Protein AF-A0A975XX42-F1 (afdb_monomer_lite)

Secondary structure (DSSP, 8-state):
---PPP-----SS-S-----HHHHHHHHHHHHHHHHHHHHHHHTTSS-PPPPPHHHHHHHHHHHHHTTTTHHHHHHHHHHHHHHHHHHHHHHHHHHHHHHHHHHHSTT--HHHHHHHHHHHHHHHHHHHHHHHHHHHHHHHHHHHHHHTT-TT--HHHHHHHHHHHHHHHHHT-HHHHHHHHHHHHHHHHHHHHHHHHHHHHHT---GGGGS--S---TTHHHHHHHHHHHHHHHHTTSSTHHHHHHHHHHHTTSTTTT-TTTTHHHHHHHHHHHHHHHHHHHHHHHHHHTTSS-TT-HHHHHHHTTTTTTTTTTT-SSS-S--------

Structure (mmCIF, N/CA/C/O backbone):
data_AF-A0A975XX42-F1
#
_entry.id   AF-A0A975XX42-F1
#
loop_
_atom_site.group_PDB
_atom_site.id
_atom_site.type_symbol
_atom_site.label_atom_id
_atom_site.label_alt_id
_atom_site.label_comp_id
_atom_site.label_asym_id
_atom_site.label_entity_id
_atom_site.label_seq_id
_atom_site.pdbx_PDB_ins_code
_atom_site.Cartn_x
_atom_site.Cartn_y
_atom_site.Cartn_z
_atom_site.occupancy
_atom_site.B_iso_or_equiv
_atom_site.auth_seq_id
_atom_site.auth_comp_id
_atom_site.auth_asym_id
_atom_site.auth_atom_id
_atom_site.pdbx_PDB_model_num
ATOM 1 N N . MET A 1 1 ? -43.859 -28.305 -14.647 1.00 37.69 1 MET A N 1
ATOM 2 C CA . MET A 1 1 ? -42.556 -27.898 -15.212 1.00 37.69 1 MET A CA 1
ATOM 3 C C . MET A 1 1 ? -41.834 -27.068 -14.169 1.00 37.69 1 MET A C 1
ATOM 5 O O . MET A 1 1 ? -42.357 -26.062 -13.718 1.00 37.69 1 MET A O 1
ATOM 9 N N . THR A 1 2 ? -40.713 -27.598 -13.703 1.00 37.78 2 THR A N 1
ATOM 10 C CA . THR A 1 2 ? -39.878 -27.140 -12.591 1.00 37.78 2 THR A CA 1
ATOM 11 C C . THR A 1 2 ? -38.900 -26.055 -13.042 1.00 37.78 2 THR A C 1
ATOM 13 O O . THR A 1 2 ? -38.096 -26.309 -13.934 1.00 37.78 2 THR A O 1
ATOM 16 N N . SER A 1 3 ? -38.896 -24.892 -12.394 1.00 40.44 3 SER A N 1
ATOM 17 C CA . SER A 1 3 ? -37.770 -23.950 -12.419 1.00 40.44 3 SER A CA 1
ATOM 18 C C . SER A 1 3 ? -37.084 -23.988 -11.052 1.00 40.44 3 SER A C 1
ATOM 20 O O . SER A 1 3 ? -37.580 -23.451 -10.065 1.00 40.44 3 SER A O 1
ATOM 22 N N . GLY A 1 4 ? -35.972 -24.724 -10.983 1.00 36.78 4 GLY A N 1
ATOM 23 C CA . GLY A 1 4 ? -35.154 -24.853 -9.778 1.00 36.78 4 GLY A CA 1
ATOM 24 C C . GLY A 1 4 ? -34.421 -23.551 -9.419 1.00 36.78 4 GLY A C 1
ATOM 25 O O . GLY A 1 4 ? -34.224 -22.695 -10.284 1.00 36.78 4 GLY A O 1
ATOM 26 N N . PRO A 1 5 ? -34.002 -23.383 -8.154 1.00 44.22 5 PRO A N 1
ATOM 27 C CA . PRO A 1 5 ? -33.251 -22.211 -7.725 1.00 44.22 5 PRO A CA 1
ATOM 28 C C . PRO A 1 5 ? -31.843 -22.204 -8.337 1.00 44.22 5 PRO A C 1
ATOM 30 O O . PRO A 1 5 ? -31.164 -23.230 -8.401 1.00 44.22 5 PRO A O 1
ATOM 33 N N . LEU A 1 6 ? -31.407 -21.022 -8.782 1.00 38.97 6 LEU A N 1
ATOM 34 C CA . LEU A 1 6 ? -30.060 -20.760 -9.289 1.00 38.97 6 LEU A CA 1
ATOM 35 C C . LEU A 1 6 ? -29.015 -21.171 -8.240 1.00 38.97 6 LEU A C 1
ATOM 37 O O . LEU A 1 6 ? -29.018 -20.683 -7.111 1.00 38.97 6 LEU A O 1
ATOM 41 N N . SER A 1 7 ? -28.130 -22.081 -8.642 1.00 39.00 7 SER A N 1
ATOM 42 C CA . SER A 1 7 ? -27.034 -22.637 -7.851 1.00 39.00 7 SER A CA 1
ATOM 43 C C . SER A 1 7 ? -26.182 -21.543 -7.194 1.00 39.00 7 SER A C 1
ATOM 45 O O . SER A 1 7 ? -25.370 -20.888 -7.848 1.00 39.00 7 SER A O 1
ATOM 47 N N . SER A 1 8 ? -26.324 -21.377 -5.877 1.00 42.72 8 SER A N 1
ATOM 48 C CA . SER A 1 8 ? -25.409 -20.590 -5.053 1.00 42.72 8 SER A CA 1
ATOM 49 C C . SER A 1 8 ? -24.108 -21.371 -4.856 1.00 42.72 8 SER A C 1
ATOM 51 O O . SER A 1 8 ? -24.096 -22.402 -4.183 1.00 42.72 8 SER A O 1
ATOM 53 N N . SER A 1 9 ? -22.999 -20.888 -5.410 1.00 40.84 9 SER A N 1
ATOM 54 C CA . SER A 1 9 ? -21.668 -21.431 -5.130 1.00 40.84 9 SER A CA 1
ATOM 55 C C . SER A 1 9 ? -21.300 -21.179 -3.660 1.00 40.84 9 SER A C 1
ATOM 57 O O . SER A 1 9 ? -20.943 -20.059 -3.285 1.00 40.84 9 SER A O 1
ATOM 59 N N . GLN A 1 10 ? -21.414 -22.205 -2.816 1.00 39.53 10 GLN A N 1
ATOM 60 C CA . GLN A 1 10 ? -20.970 -22.165 -1.422 1.00 39.53 10 GLN A CA 1
ATOM 61 C C . GLN A 1 10 ? -19.436 -22.227 -1.349 1.00 39.53 10 GLN A C 1
ATOM 63 O O . GLN A 1 10 ? -18.793 -22.960 -2.096 1.00 39.53 10 GLN A O 1
ATOM 68 N N . SER A 1 11 ? -18.834 -21.430 -0.463 1.00 41.22 11 SER A N 1
ATOM 69 C CA . SER A 1 11 ? -17.378 -21.375 -0.288 1.00 41.22 11 SER A CA 1
ATOM 70 C C . SER A 1 11 ? -16.891 -22.383 0.756 1.00 41.22 11 SER A C 1
ATOM 72 O O . SER A 1 11 ? -17.531 -22.550 1.791 1.00 41.22 11 SER A O 1
ATOM 74 N N . PHE A 1 12 ? -15.703 -22.953 0.540 1.00 41.47 12 PHE A N 1
ATOM 75 C CA . PHE A 1 12 ? -14.991 -23.838 1.479 1.00 41.47 12 PHE A CA 1
ATOM 76 C C . PHE A 1 12 ? -14.559 -23.168 2.803 1.00 41.47 12 PHE A C 1
ATOM 78 O O . PHE A 1 12 ? -13.990 -23.822 3.671 1.00 41.47 12 PHE A O 1
ATOM 85 N N . THR A 1 13 ? -14.816 -21.870 2.988 1.00 45.31 13 THR A N 1
ATOM 86 C CA . THR A 1 13 ? -14.405 -21.102 4.172 1.00 45.31 13 THR A CA 1
ATOM 87 C C . THR A 1 13 ? -15.597 -20.378 4.800 1.00 45.31 13 THR A C 1
ATOM 89 O O . THR A 1 13 ? -15.688 -19.159 4.716 1.00 45.31 13 THR A O 1
ATOM 92 N N . GLY A 1 14 ? -16.504 -21.129 5.431 1.00 37.03 14 GLY A N 1
ATOM 93 C CA . GLY A 1 14 ? -17.512 -20.609 6.366 1.00 37.03 14 GLY A CA 1
ATOM 94 C C . GLY A 1 14 ? -18.691 -19.839 5.749 1.00 37.03 14 GLY A C 1
ATOM 95 O O . GLY A 1 14 ? -18.550 -18.988 4.873 1.00 37.03 14 GLY A O 1
ATOM 96 N N . ALA A 1 15 ? -19.892 -20.126 6.247 1.00 48.78 15 ALA A N 1
ATOM 97 C CA . ALA A 1 15 ? -21.128 -19.474 5.839 1.00 48.78 15 ALA A CA 1
ATOM 98 C C . ALA A 1 15 ? -21.264 -18.086 6.493 1.00 48.78 15 ALA A C 1
ATOM 100 O O . ALA A 1 15 ? -21.579 -18.023 7.673 1.00 48.78 15 ALA A O 1
ATOM 101 N N . SER A 1 16 ? -21.014 -17.002 5.740 1.00 52.47 16 SER A N 1
ATOM 102 C CA . SER A 1 16 ? -21.696 -15.685 5.848 1.00 52.47 16 SER A CA 1
ATOM 103 C C . SER A 1 16 ? -20.900 -14.557 5.163 1.00 52.47 16 SER A C 1
ATOM 105 O O . SER A 1 16 ? -20.390 -13.640 5.813 1.00 52.47 16 SER A O 1
ATOM 107 N N . GLY A 1 17 ? -20.776 -14.586 3.838 1.00 46.97 17 GLY A N 1
ATOM 108 C CA . GLY A 1 17 ? -20.230 -13.441 3.111 1.00 46.97 17 GLY A CA 1
ATOM 109 C C . GLY A 1 17 ? -20.517 -13.513 1.622 1.00 46.97 17 GLY A C 1
ATOM 110 O O . GLY A 1 17 ? -20.100 -14.458 0.959 1.00 46.97 17 GLY A O 1
ATOM 111 N N . VAL A 1 18 ? -21.204 -12.502 1.094 1.00 48.34 18 VAL A N 1
ATOM 112 C CA . VAL A 1 18 ? -21.314 -12.285 -0.352 1.00 48.34 18 VAL A CA 1
ATOM 113 C C . VAL A 1 18 ? -19.899 -12.025 -0.880 1.00 48.34 18 VAL A C 1
ATOM 115 O O . VAL A 1 18 ? -19.251 -11.058 -0.477 1.00 48.34 18 VAL A O 1
ATOM 118 N N . ARG A 1 19 ? -19.375 -12.909 -1.740 1.00 52.78 19 ARG A N 1
ATOM 119 C CA . ARG A 1 19 ? -18.131 -12.633 -2.473 1.00 52.78 19 ARG A CA 1
ATOM 120 C C . ARG A 1 19 ? -18.437 -11.584 -3.529 1.00 52.78 19 ARG A C 1
ATOM 122 O O . ARG A 1 19 ? -19.237 -11.824 -4.426 1.00 52.78 19 ARG A O 1
ATOM 129 N N . HIS A 1 20 ? -17.773 -10.441 -3.444 1.00 55.25 20 HIS A N 1
ATOM 130 C CA . HIS A 1 20 ? -17.744 -9.494 -4.547 1.00 55.25 20 HIS A CA 1
ATOM 131 C C . HIS A 1 20 ? -16.675 -9.979 -5.543 1.00 55.25 20 HIS A C 1
ATOM 133 O O . HIS A 1 20 ? -15.509 -10.038 -5.161 1.00 55.25 20 HIS A O 1
ATOM 139 N N . PRO A 1 21 ? -17.023 -10.343 -6.791 1.00 60.47 21 PRO A N 1
ATOM 140 C CA . PRO A 1 21 ? -16.054 -10.862 -7.766 1.00 60.47 21 PRO A CA 1
ATOM 141 C C . PRO A 1 21 ? -15.070 -9.788 -8.257 1.00 60.47 21 PRO A C 1
ATOM 143 O O . PRO A 1 21 ? -13.945 -10.095 -8.640 1.00 60.47 21 PRO A O 1
ATOM 146 N N . ALA A 1 22 ? -15.471 -8.515 -8.206 1.00 61.09 22 ALA A N 1
ATOM 147 C CA . ALA A 1 22 ? -14.677 -7.383 -8.676 1.00 61.09 22 ALA A CA 1
ATOM 148 C C . ALA A 1 22 ? -13.263 -7.284 -8.050 1.00 61.09 22 ALA A C 1
ATOM 150 O O . ALA A 1 22 ? -12.300 -7.185 -8.810 1.00 61.09 22 ALA A O 1
ATOM 151 N N . PRO A 1 23 ? -13.077 -7.343 -6.714 1.00 62.34 23 PRO A N 1
ATOM 152 C CA . PRO A 1 23 ? -11.742 -7.287 -6.111 1.00 62.34 23 PRO A CA 1
ATOM 153 C C . PRO A 1 23 ? -10.838 -8.476 -6.465 1.00 62.34 23 PRO A C 1
ATOM 155 O O . PRO A 1 23 ? -9.625 -8.292 -6.566 1.00 62.34 23 PRO A O 1
ATOM 158 N N . ASP A 1 24 ? -11.389 -9.671 -6.677 1.00 69.75 24 ASP A N 1
ATOM 159 C CA . ASP A 1 24 ? -10.587 -10.849 -7.027 1.00 69.75 24 ASP A CA 1
ATOM 160 C C . ASP A 1 24 ? -10.113 -10.784 -8.488 1.00 69.75 24 ASP A C 1
ATOM 162 O O . ASP A 1 24 ? -8.937 -11.024 -8.768 1.00 69.75 24 ASP A O 1
ATOM 166 N N . VAL A 1 25 ? -10.982 -10.349 -9.408 1.00 72.50 25 VAL A N 1
ATOM 167 C CA . VAL A 1 25 ? -10.619 -10.101 -10.815 1.00 72.50 25 VAL A CA 1
ATOM 168 C C . VAL A 1 25 ? -9.595 -8.971 -10.931 1.00 72.50 25 VAL A C 1
ATOM 170 O O . VAL A 1 25 ? -8.613 -9.110 -11.659 1.00 72.50 25 VAL A O 1
ATOM 173 N N . ALA A 1 26 ? -9.767 -7.881 -10.175 1.00 67.56 26 ALA A N 1
ATOM 174 C CA . ALA A 1 26 ? -8.813 -6.773 -10.164 1.00 67.56 26 ALA A CA 1
ATOM 175 C C . ALA A 1 26 ? -7.417 -7.227 -9.710 1.00 67.56 26 ALA A C 1
ATOM 177 O O . ALA A 1 26 ? -6.420 -6.866 -10.332 1.00 67.56 26 ALA A O 1
ATOM 178 N N . ARG A 1 27 ? -7.333 -8.074 -8.674 1.00 68.56 27 ARG A N 1
ATOM 179 C CA . ARG A 1 27 ? -6.059 -8.665 -8.230 1.00 68.56 27 ARG A CA 1
ATOM 180 C C . ARG A 1 27 ? -5.430 -9.549 -9.304 1.00 68.56 27 ARG A C 1
ATOM 182 O O . ARG A 1 27 ? -4.238 -9.415 -9.555 1.00 68.56 27 ARG A O 1
ATOM 189 N N . GLY A 1 28 ? -6.209 -10.419 -9.948 1.00 74.31 28 GLY A N 1
ATOM 190 C CA . GLY A 1 28 ? -5.713 -11.279 -11.028 1.00 74.31 28 GLY A CA 1
ATOM 191 C C . GLY A 1 28 ? -5.182 -10.481 -12.222 1.00 74.31 28 GLY A C 1
ATOM 192 O O . GLY A 1 28 ? -4.070 -10.726 -12.685 1.00 74.31 28 GLY A O 1
ATOM 193 N N . ALA A 1 29 ? -5.925 -9.463 -12.664 1.00 77.12 29 ALA A N 1
ATOM 194 C CA . ALA A 1 29 ? -5.502 -8.569 -13.740 1.00 77.12 29 ALA A CA 1
ATOM 195 C C . ALA A 1 29 ? -4.212 -7.809 -13.387 1.00 77.12 29 ALA A C 1
ATOM 197 O O . ALA A 1 29 ? -3.322 -7.676 -14.226 1.00 77.12 29 ALA A O 1
ATOM 198 N N . MET A 1 30 ? -4.062 -7.368 -12.133 1.00 73.75 30 MET A N 1
ATOM 199 C CA . MET A 1 30 ? -2.815 -6.754 -11.676 1.00 73.75 30 MET A CA 1
ATOM 200 C C . MET A 1 30 ? -1.619 -7.698 -11.765 1.00 73.75 30 MET A C 1
ATOM 202 O O . MET A 1 30 ? -0.548 -7.248 -12.154 1.00 73.75 30 MET A O 1
ATOM 206 N N . LEU A 1 31 ? -1.775 -8.980 -11.423 1.00 79.75 31 LEU A N 1
ATOM 207 C CA . LEU A 1 31 ? -0.673 -9.944 -11.513 1.00 79.75 31 LEU A CA 1
ATOM 208 C C . LEU A 1 31 ? -0.182 -10.105 -12.956 1.00 79.75 31 LEU A C 1
ATOM 210 O O . LEU A 1 31 ? 1.024 -10.185 -13.173 1.00 79.75 31 LEU A O 1
ATOM 214 N N . ILE A 1 32 ? -1.089 -10.070 -13.937 1.00 82.00 32 ILE A N 1
ATOM 215 C CA . ILE A 1 32 ? -0.725 -10.090 -15.362 1.00 82.00 32 ILE A CA 1
ATOM 216 C C . ILE A 1 32 ? 0.066 -8.830 -15.732 1.00 82.00 32 ILE A C 1
ATOM 218 O O . ILE A 1 32 ? 1.118 -8.932 -16.355 1.00 82.00 32 ILE A O 1
ATOM 222 N N . LEU A 1 33 ? -0.390 -7.646 -15.313 1.00 78.81 33 LEU A N 1
ATOM 223 C CA . LEU A 1 33 ? 0.327 -6.391 -15.574 1.00 78.81 33 LEU A CA 1
ATOM 224 C C . LEU A 1 33 ? 1.708 -6.360 -14.905 1.00 78.81 33 LEU A C 1
ATOM 226 O O . LEU A 1 33 ? 2.664 -5.875 -15.503 1.00 78.81 33 LEU A O 1
ATOM 230 N N . ILE A 1 34 ? 1.828 -6.911 -13.694 1.00 76.88 34 ILE A N 1
ATOM 231 C CA . ILE A 1 34 ? 3.112 -7.068 -12.998 1.00 76.88 34 ILE A CA 1
ATOM 232 C C . ILE A 1 34 ? 4.019 -8.011 -13.785 1.00 76.88 34 ILE A C 1
ATOM 234 O O . ILE A 1 34 ? 5.182 -7.679 -13.997 1.00 76.88 34 ILE A O 1
ATOM 238 N N . ALA A 1 35 ? 3.506 -9.153 -14.246 1.00 82.12 35 ALA A N 1
ATOM 239 C CA . ALA A 1 35 ? 4.283 -10.084 -15.054 1.00 82.12 35 ALA A CA 1
ATOM 240 C C . ALA A 1 35 ? 4.811 -9.389 -16.317 1.00 82.12 35 ALA A C 1
ATOM 242 O O . ALA A 1 35 ? 6.019 -9.364 -16.530 1.00 82.12 35 ALA A O 1
ATOM 243 N N . VAL A 1 36 ? 3.930 -8.728 -17.078 1.00 83.06 36 VAL A N 1
ATOM 244 C CA . VAL A 1 36 ? 4.281 -7.975 -18.295 1.00 83.06 36 VAL A CA 1
ATOM 245 C C . VAL A 1 36 ? 5.326 -6.889 -18.021 1.00 83.06 36 VAL A C 1
ATOM 247 O O . VAL A 1 36 ? 6.277 -6.759 -18.789 1.00 83.06 36 VAL A O 1
ATOM 250 N N . ALA A 1 37 ? 5.193 -6.138 -16.925 1.00 74.94 37 ALA A N 1
ATOM 251 C CA . ALA A 1 37 ? 6.144 -5.087 -16.556 1.00 74.94 37 ALA A CA 1
ATOM 252 C C . ALA A 1 37 ? 7.551 -5.626 -16.244 1.00 74.94 37 ALA A C 1
ATOM 254 O O . ALA A 1 37 ? 8.532 -4.911 -16.430 1.00 74.94 37 ALA A O 1
ATOM 255 N N . ASN A 1 38 ? 7.656 -6.875 -15.780 1.00 77.50 38 ASN A N 1
ATOM 256 C CA . ASN A 1 38 ? 8.927 -7.485 -15.387 1.00 77.50 38 ASN A CA 1
ATOM 257 C C . ASN A 1 38 ? 9.565 -8.341 -16.491 1.00 77.50 38 ASN A C 1
ATOM 259 O O . ASN A 1 38 ? 10.733 -8.698 -16.365 1.00 77.50 38 ASN A O 1
ATOM 263 N N . VAL A 1 39 ? 8.857 -8.639 -17.589 1.00 80.25 39 VAL A N 1
ATOM 264 C CA . VAL A 1 39 ? 9.414 -9.390 -18.732 1.00 80.25 39 VAL A CA 1
ATOM 265 C C . VAL A 1 39 ? 10.750 -8.810 -19.232 1.00 80.25 39 VAL A C 1
ATOM 267 O O . VAL A 1 39 ? 11.682 -9.596 -19.400 1.00 80.25 39 VAL A O 1
ATOM 270 N N . PRO A 1 40 ? 10.924 -7.483 -19.421 1.00 75.44 40 PRO A N 1
ATOM 271 C CA . PRO A 1 40 ? 12.191 -6.940 -19.921 1.00 75.44 40 PRO A CA 1
ATOM 272 C C . PRO A 1 40 ? 13.386 -7.206 -19.002 1.00 75.44 40 PRO A C 1
ATOM 274 O O . PRO A 1 40 ? 14.487 -7.425 -19.498 1.00 75.44 40 PRO A O 1
ATOM 277 N N . ALA A 1 41 ? 13.168 -7.226 -17.681 1.00 72.38 41 ALA A N 1
ATOM 278 C CA . ALA A 1 41 ? 14.220 -7.546 -16.719 1.00 72.38 41 ALA A CA 1
ATOM 279 C C . ALA A 1 41 ? 14.719 -8.984 -16.910 1.00 72.38 41 ALA A C 1
ATOM 281 O O . ALA A 1 41 ? 15.914 -9.233 -16.839 1.00 72.38 41 ALA A O 1
ATOM 282 N N . TRP A 1 42 ? 13.816 -9.917 -17.225 1.00 75.56 42 TRP A N 1
ATOM 283 C CA . TRP A 1 42 ? 14.172 -11.313 -17.478 1.00 75.56 42 TRP A CA 1
ATOM 284 C C . TRP A 1 42 ? 14.800 -11.535 -18.855 1.00 75.56 42 TRP A C 1
ATOM 286 O O . TRP A 1 42 ? 15.756 -12.297 -18.969 1.00 75.56 42 TRP A O 1
ATOM 296 N N . ILE A 1 43 ? 14.300 -10.852 -19.891 1.00 75.38 43 ILE A N 1
ATOM 297 C CA . ILE A 1 43 ? 14.858 -10.947 -21.250 1.00 75.38 43 ILE A CA 1
ATOM 298 C C . ILE A 1 43 ? 16.318 -10.469 -21.282 1.00 75.38 43 ILE A C 1
ATOM 300 O O . ILE A 1 43 ? 17.123 -11.035 -22.016 1.00 75.38 43 ILE A O 1
ATOM 304 N N . ALA A 1 44 ? 16.688 -9.496 -20.443 1.00 70.94 44 ALA A N 1
ATOM 305 C CA . ALA A 1 44 ? 18.055 -8.979 -20.354 1.00 70.94 44 ALA A CA 1
ATOM 306 C C . ALA A 1 44 ? 19.115 -10.028 -19.950 1.00 70.94 44 ALA A C 1
ATOM 308 O O . ALA A 1 44 ? 20.300 -9.809 -20.195 1.00 70.94 44 ALA A O 1
ATOM 309 N N . TYR A 1 45 ? 18.716 -11.163 -19.362 1.00 70.31 45 TYR A N 1
ATOM 310 C CA . TYR A 1 45 ? 19.637 -12.255 -19.018 1.00 70.31 45 TYR A CA 1
ATOM 311 C C . TYR A 1 45 ? 19.935 -13.200 -20.186 1.00 70.31 45 TYR A C 1
ATOM 313 O O . TYR A 1 45 ? 20.854 -14.017 -20.081 1.00 70.31 45 TYR A O 1
ATOM 321 N N . PHE A 1 46 ? 19.179 -13.120 -21.284 1.00 73.56 46 PHE A N 1
ATOM 322 C CA . PHE A 1 46 ? 19.414 -13.961 -22.450 1.00 73.56 46 PHE A CA 1
ATOM 323 C C . PHE A 1 46 ? 20.470 -13.324 -23.368 1.00 73.56 46 PHE A C 1
ATOM 325 O O . PHE A 1 46 ? 20.410 -12.126 -23.641 1.00 73.56 46 PHE A O 1
ATOM 332 N N . PRO A 1 47 ? 21.450 -14.109 -23.851 1.00 64.81 47 PRO A N 1
ATOM 333 C CA . PRO A 1 47 ? 22.556 -13.595 -24.660 1.00 64.81 47 PRO A CA 1
ATOM 334 C C . PRO A 1 47 ? 22.134 -13.163 -26.073 1.00 64.81 47 PRO A C 1
ATOM 336 O O . PRO A 1 47 ? 22.809 -12.336 -26.679 1.00 64.81 47 PRO A O 1
ATOM 339 N N . GLU A 1 48 ? 21.033 -13.705 -26.594 1.00 69.19 48 GLU A N 1
ATOM 340 C CA . GLU A 1 48 ? 20.481 -13.344 -27.899 1.00 69.19 48 GLU A CA 1
ATOM 341 C C . GLU A 1 48 ? 19.355 -12.324 -27.725 1.00 69.19 48 GLU A C 1
ATOM 343 O O . GLU A 1 48 ? 18.284 -12.632 -27.199 1.00 69.19 48 GLU A O 1
ATOM 348 N N . ALA A 1 49 ? 19.593 -11.097 -28.184 1.00 66.38 49 ALA A N 1
ATOM 349 C CA . ALA A 1 49 ? 18.538 -10.110 -28.341 1.00 66.38 49 ALA A CA 1
ATOM 350 C C . ALA A 1 49 ? 17.941 -10.258 -29.745 1.00 66.38 49 ALA A C 1
ATOM 352 O O . ALA A 1 49 ? 18.651 -10.097 -30.738 1.00 66.38 49 ALA A O 1
ATOM 353 N N . ALA A 1 50 ? 16.642 -10.551 -29.829 1.00 69.69 50 ALA A N 1
ATOM 354 C CA . ALA A 1 50 ? 15.921 -10.488 -31.096 1.00 69.69 50 ALA A CA 1
ATOM 355 C C . ALA A 1 50 ? 16.030 -9.074 -31.701 1.00 69.69 50 ALA A C 1
ATOM 357 O O . ALA A 1 50 ? 16.065 -8.079 -30.967 1.00 69.69 50 ALA A O 1
ATOM 358 N N . GLU A 1 51 ? 16.080 -8.979 -33.033 1.00 75.25 51 GLU A N 1
ATOM 359 C CA . GLU A 1 51 ? 16.063 -7.686 -33.721 1.00 75.25 51 GLU A CA 1
ATOM 360 C C . GLU A 1 51 ? 14.809 -6.897 -33.326 1.00 75.25 51 GLU A C 1
ATOM 362 O O . GLU A 1 51 ? 13.692 -7.413 -33.377 1.00 75.25 51 GLU A O 1
ATOM 367 N N . ARG A 1 52 ? 14.987 -5.634 -32.920 1.00 76.25 52 ARG A N 1
ATOM 368 C CA . ARG A 1 52 ? 13.855 -4.778 -32.548 1.00 76.25 52 ARG A CA 1
ATOM 369 C C . ARG A 1 52 ? 13.082 -4.375 -33.792 1.00 76.25 52 ARG A C 1
ATOM 371 O O . ARG A 1 52 ? 13.600 -3.660 -34.647 1.00 76.25 52 ARG A O 1
ATOM 378 N N . THR A 1 53 ? 11.815 -4.752 -33.838 1.00 87.00 53 THR A N 1
ATOM 379 C CA . THR A 1 53 ? 10.884 -4.313 -34.875 1.00 87.00 53 THR A CA 1
ATOM 380 C C . THR A 1 53 ? 10.242 -2.967 -34.518 1.00 87.00 53 THR A C 1
ATOM 382 O O . THR A 1 53 ? 10.245 -2.525 -33.366 1.00 87.00 53 THR A O 1
ATOM 385 N N . VAL A 1 54 ? 9.617 -2.315 -35.504 1.00 87.44 54 VAL A N 1
ATOM 386 C CA . VAL A 1 54 ? 8.799 -1.105 -35.278 1.00 87.44 54 VAL A CA 1
ATOM 387 C C . VAL A 1 54 ? 7.637 -1.393 -34.317 1.00 87.44 54 VAL A C 1
ATOM 389 O O . VAL A 1 54 ? 7.268 -0.537 -33.512 1.00 87.44 54 VAL A O 1
ATOM 392 N N . LEU A 1 55 ? 7.081 -2.609 -34.359 1.00 87.81 55 LEU A N 1
ATOM 393 C CA . LEU A 1 55 ? 6.032 -3.037 -33.435 1.00 87.81 55 LEU A CA 1
ATOM 394 C C . LEU A 1 55 ? 6.547 -3.077 -31.989 1.00 87.81 55 LEU A C 1
ATOM 396 O O . LEU A 1 55 ? 5.851 -2.613 -31.087 1.00 87.81 55 LEU A O 1
ATOM 400 N N . ASP A 1 56 ? 7.779 -3.546 -31.775 1.00 84.12 56 ASP A N 1
ATOM 401 C CA . ASP A 1 56 ? 8.401 -3.591 -30.447 1.00 84.12 56 ASP A CA 1
ATOM 402 C C . ASP A 1 56 ? 8.637 -2.191 -29.882 1.00 84.12 56 ASP A C 1
ATOM 404 O O . ASP A 1 56 ? 8.417 -1.947 -28.696 1.00 84.12 56 ASP A O 1
ATOM 408 N N . GLN A 1 57 ? 9.032 -1.239 -30.730 1.00 86.25 57 GLN A N 1
ATOM 409 C CA . GLN A 1 57 ? 9.204 0.154 -30.323 1.00 86.25 57 GLN A CA 1
ATOM 410 C C . GLN A 1 57 ? 7.880 0.774 -29.858 1.00 86.25 57 GLN A C 1
ATOM 412 O O . GLN A 1 57 ? 7.816 1.351 -28.771 1.00 86.25 57 GLN A O 1
ATOM 417 N N . TRP A 1 58 ? 6.800 0.601 -30.626 1.00 87.94 58 TRP A N 1
ATOM 418 C CA . TRP A 1 58 ? 5.471 1.069 -30.219 1.00 87.94 58 TRP A CA 1
ATOM 419 C C . TRP A 1 58 ? 4.964 0.358 -28.966 1.00 87.94 58 TRP A C 1
ATOM 421 O O . TRP A 1 58 ? 4.376 0.999 -28.093 1.00 87.94 58 TRP A O 1
ATOM 431 N N . TRP A 1 59 ? 5.231 -0.941 -28.833 1.00 87.75 59 TRP A N 1
ATOM 432 C CA . TRP A 1 59 ? 4.910 -1.686 -27.623 1.00 87.75 59 TRP A CA 1
ATOM 433 C C . TRP A 1 59 ? 5.635 -1.125 -26.396 1.00 87.75 59 TRP A C 1
ATOM 435 O O . TRP A 1 59 ? 5.004 -0.950 -25.355 1.00 87.75 59 TRP A O 1
ATOM 445 N N . VAL A 1 60 ? 6.920 -0.770 -26.508 1.00 84.00 60 VAL A N 1
ATOM 446 C CA . VAL A 1 60 ? 7.674 -0.114 -25.427 1.00 84.00 60 VAL A CA 1
ATOM 447 C C . VAL A 1 60 ? 7.020 1.210 -25.033 1.00 84.00 60 VAL A C 1
ATOM 449 O O . VAL A 1 60 ? 6.799 1.432 -23.845 1.00 84.00 60 VAL A O 1
ATOM 452 N N . VAL A 1 61 ? 6.621 2.047 -25.995 1.00 83.88 61 VAL A N 1
ATOM 453 C CA . VAL A 1 61 ? 5.927 3.316 -25.708 1.00 83.88 61 VAL A CA 1
ATOM 454 C C . VAL A 1 61 ? 4.603 3.074 -24.979 1.00 83.88 61 VAL A C 1
ATOM 456 O O . VAL A 1 61 ? 4.344 3.689 -23.944 1.00 83.88 61 VAL A O 1
ATOM 459 N N . VAL A 1 62 ? 3.769 2.164 -25.488 1.00 86.50 62 VAL A N 1
ATOM 460 C CA . VAL A 1 62 ? 2.453 1.851 -24.909 1.00 86.50 62 VAL A CA 1
ATOM 461 C C . VAL A 1 62 ? 2.595 1.256 -23.510 1.00 86.50 62 VAL A C 1
ATOM 463 O O . VAL A 1 62 ? 1.891 1.672 -22.590 1.00 86.50 62 VAL A O 1
ATOM 466 N N . ARG A 1 63 ? 3.520 0.312 -23.322 1.00 84.56 63 ARG A N 1
ATOM 467 C CA . ARG A 1 63 ? 3.780 -0.343 -22.037 1.00 84.56 63 ARG A CA 1
ATOM 468 C C . ARG A 1 63 ? 4.334 0.642 -21.010 1.00 84.56 63 ARG A C 1
ATOM 470 O O . ARG A 1 63 ? 3.827 0.682 -19.891 1.00 84.56 63 ARG A O 1
ATOM 477 N N . SER A 1 64 ? 5.296 1.484 -21.384 1.00 76.56 64 SER A N 1
ATOM 478 C CA . SER A 1 64 ? 5.846 2.498 -20.479 1.00 76.56 64 SER A CA 1
ATOM 479 C C . SER A 1 64 ? 4.836 3.590 -20.145 1.00 76.56 64 SER A C 1
ATOM 481 O O . SER A 1 64 ? 4.787 4.060 -19.011 1.00 76.56 64 SER A O 1
ATOM 483 N N . ALA A 1 65 ? 3.953 3.936 -21.084 1.00 77.94 65 ALA A N 1
ATOM 484 C CA . ALA A 1 65 ? 2.837 4.813 -20.789 1.00 77.94 65 ALA A CA 1
ATOM 485 C C . ALA A 1 65 ? 1.854 4.144 -19.822 1.00 77.94 65 ALA A C 1
ATOM 487 O O . ALA A 1 65 ? 1.534 4.756 -18.812 1.00 77.94 65 ALA A O 1
ATOM 488 N N . LEU A 1 66 ? 1.371 2.925 -20.097 1.00 78.81 66 LEU A N 1
ATOM 489 C CA . LEU A 1 66 ? 0.155 2.359 -19.488 1.00 78.81 66 LEU A CA 1
ATOM 490 C C . LEU A 1 66 ? 0.363 1.296 -18.400 1.00 78.81 66 LEU A C 1
ATOM 492 O O . LEU A 1 66 ? -0.588 1.007 -17.673 1.00 78.81 66 LEU A O 1
ATOM 496 N N . VAL A 1 67 ? 1.548 0.704 -18.284 1.00 75.50 67 VAL A N 1
ATOM 497 C CA . VAL A 1 67 ? 1.787 -0.498 -17.464 1.00 75.50 67 VAL A CA 1
ATOM 498 C C . VAL A 1 67 ? 2.923 -0.276 -16.470 1.00 75.50 67 VAL A C 1
ATOM 500 O O . VAL A 1 67 ? 2.754 -0.548 -15.276 1.00 75.50 67 VAL A O 1
ATOM 503 N N . ASP A 1 68 ? 4.051 0.258 -16.936 1.00 70.44 68 ASP A N 1
ATOM 504 C CA . ASP A 1 68 ? 5.266 0.355 -16.128 1.00 70.44 68 ASP A CA 1
ATOM 505 C C . ASP A 1 68 ? 5.053 1.225 -14.887 1.00 70.44 68 ASP A C 1
ATOM 507 O O . ASP A 1 68 ? 4.406 2.272 -14.912 1.00 70.44 68 ASP A O 1
ATOM 511 N N . HIS A 1 69 ? 5.559 0.736 -13.756 1.00 67.88 69 HIS A N 1
ATOM 512 C CA . HIS A 1 69 ? 5.461 1.357 -12.433 1.00 67.88 69 HIS A CA 1
ATOM 513 C C . HIS A 1 69 ? 4.042 1.614 -11.884 1.00 67.88 69 HIS A C 1
ATOM 515 O O . HIS A 1 69 ? 3.903 2.062 -10.746 1.00 67.88 69 HIS A O 1
ATOM 521 N N . ARG A 1 70 ? 2.973 1.280 -12.619 1.00 73.00 70 ARG A N 1
ATOM 522 C CA . ARG A 1 70 ? 1.584 1.555 -12.203 1.00 73.00 70 ARG A CA 1
ATOM 523 C C . ARG A 1 70 ? 1.037 0.558 -11.195 1.00 73.00 70 ARG A C 1
ATOM 525 O O . ARG A 1 70 ? 0.199 0.901 -10.359 1.00 73.00 70 ARG A O 1
ATOM 532 N N . ALA A 1 71 ? 1.513 -0.679 -11.270 1.00 67.62 71 ALA A N 1
ATOM 533 C CA . ALA A 1 71 ? 1.068 -1.733 -10.376 1.00 67.62 71 ALA A CA 1
ATOM 534 C C . ALA A 1 71 ? 1.511 -1.487 -8.921 1.00 67.62 71 ALA A C 1
ATOM 536 O O . ALA A 1 71 ? 0.766 -1.836 -8.007 1.00 67.62 71 ALA A O 1
ATOM 537 N N . TYR A 1 72 ? 2.661 -0.837 -8.680 1.00 72.00 72 TYR A N 1
ATOM 538 C CA . TYR A 1 72 ? 3.196 -0.676 -7.319 1.00 72.00 72 TYR A CA 1
ATOM 539 C C . TYR A 1 72 ? 2.332 0.223 -6.415 1.00 72.00 72 TYR A C 1
ATOM 541 O O . TYR A 1 72 ? 1.973 -0.231 -5.321 1.00 72.00 72 TYR A O 1
ATOM 549 N N . PRO A 1 73 ? 1.934 1.452 -6.817 1.00 76.25 73 PRO A N 1
ATOM 550 C CA . PRO A 1 73 ? 1.099 2.307 -5.973 1.00 76.25 73 PRO A CA 1
ATOM 551 C C . PRO A 1 73 ? -0.314 1.747 -5.799 1.00 76.25 73 PRO A C 1
ATOM 553 O O . PRO A 1 73 ? -0.878 1.828 -4.710 1.00 76.25 73 PRO A O 1
ATOM 556 N N . LEU A 1 74 ? -0.880 1.130 -6.842 1.00 78.12 74 LEU A N 1
ATOM 557 C CA . LEU A 1 74 ? -2.216 0.540 -6.760 1.00 78.12 74 LEU A CA 1
ATOM 558 C C . LEU A 1 74 ? -2.226 -0.661 -5.808 1.00 78.12 74 LEU A C 1
ATOM 560 O O . LEU A 1 74 ? -3.115 -0.780 -4.965 1.00 78.12 74 LEU A O 1
ATOM 564 N N . PHE A 1 75 ? -1.198 -1.510 -5.874 1.00 82.06 75 PHE A N 1
ATOM 565 C CA . PHE A 1 75 ? -1.067 -2.643 -4.967 1.00 82.06 75 PHE A CA 1
ATOM 566 C C . PHE A 1 75 ? -0.845 -2.165 -3.533 1.00 82.06 75 PHE A C 1
ATOM 568 O O . PHE A 1 75 ? -1.474 -2.684 -2.616 1.00 82.06 75 PHE A O 1
ATOM 575 N N . ALA A 1 76 ? -0.023 -1.129 -3.332 1.00 87.62 76 ALA A N 1
ATOM 576 C CA . ALA A 1 76 ? 0.174 -0.515 -2.022 1.00 87.62 76 ALA A CA 1
ATOM 577 C C . ALA A 1 76 ? -1.128 0.020 -1.421 1.00 87.62 76 ALA A C 1
ATOM 579 O O . ALA A 1 76 ? -1.413 -0.230 -0.249 1.00 87.62 76 ALA A O 1
ATOM 580 N N . LEU A 1 77 ? -1.950 0.687 -2.231 1.00 88.69 77 LEU A N 1
ATOM 581 C CA . LEU A 1 77 ? -3.268 1.161 -1.827 1.00 88.69 77 LEU A CA 1
ATOM 582 C C . LEU A 1 77 ? -4.178 -0.005 -1.424 1.00 88.69 77 LEU A C 1
ATOM 584 O O . LEU A 1 77 ? -4.724 -0.003 -0.321 1.00 88.69 77 LEU A O 1
ATOM 588 N N . LEU A 1 78 ? -4.303 -1.037 -2.262 1.00 87.88 78 LEU A N 1
ATOM 589 C CA . LEU A 1 78 ? -5.115 -2.219 -1.943 1.00 87.88 78 LEU A CA 1
ATOM 590 C C . LEU A 1 78 ? -4.606 -2.962 -0.703 1.00 87.88 78 LEU A C 1
ATOM 592 O O . LEU A 1 78 ? -5.399 -3.453 0.103 1.00 87.88 78 LEU A O 1
ATOM 596 N N . PHE A 1 79 ? -3.290 -3.027 -0.530 1.00 91.75 79 PHE A N 1
ATOM 597 C CA . PHE A 1 79 ? -2.652 -3.620 0.633 1.00 91.75 79 PHE A CA 1
ATOM 598 C C . PHE A 1 79 ? -3.002 -2.849 1.910 1.00 91.75 79 PHE A C 1
ATOM 600 O O . PHE A 1 79 ? -3.475 -3.445 2.878 1.00 91.75 79 PHE A O 1
ATOM 607 N N . GLY A 1 80 ? -2.858 -1.521 1.897 1.00 93.44 80 GLY A N 1
ATOM 608 C CA . GLY A 1 80 ? -3.251 -0.656 3.009 1.00 93.44 80 GLY A CA 1
ATOM 609 C C . GLY A 1 80 ? -4.744 -0.746 3.337 1.00 93.44 80 GLY A C 1
ATOM 610 O O . GLY A 1 80 ? -5.114 -0.870 4.508 1.00 93.44 80 GLY A O 1
ATOM 611 N N . TYR A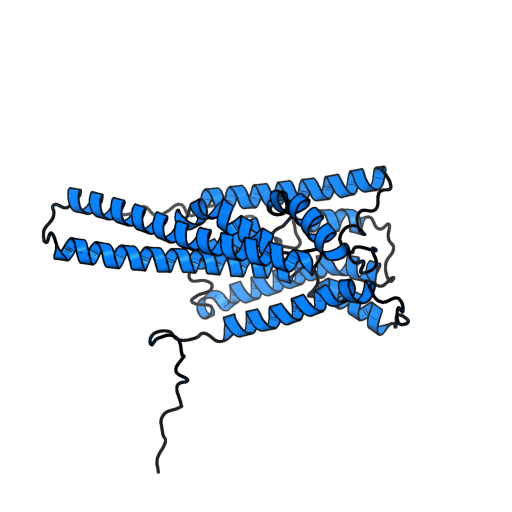 1 81 ? -5.597 -0.788 2.309 1.00 92.62 81 TYR A N 1
ATOM 612 C CA . TYR A 1 81 ? -7.035 -1.029 2.449 1.00 92.62 81 TYR A CA 1
ATOM 613 C C . TYR A 1 81 ? -7.321 -2.375 3.130 1.00 92.62 81 TYR A C 1
ATOM 615 O O . TYR A 1 81 ? -8.116 -2.456 4.071 1.00 92.62 81 TYR A O 1
ATOM 623 N N . GLY A 1 82 ? -6.639 -3.441 2.701 1.00 91.75 82 GLY A N 1
ATOM 624 C CA . GLY A 1 82 ? -6.767 -4.779 3.275 1.00 91.75 82 GLY A CA 1
ATOM 625 C C . GLY A 1 82 ? -6.303 -4.855 4.732 1.00 91.75 82 GLY A C 1
ATOM 626 O O . GLY A 1 82 ? -6.999 -5.439 5.568 1.00 91.75 82 GLY A O 1
ATOM 627 N N . LEU A 1 83 ? -5.168 -4.228 5.060 1.00 95.00 83 LEU A N 1
ATOM 628 C CA . LEU A 1 83 ? -4.666 -4.140 6.433 1.00 95.00 83 LEU A CA 1
ATOM 629 C C . LEU A 1 83 ? -5.647 -3.403 7.341 1.00 95.00 83 LEU A C 1
ATOM 631 O O . LEU A 1 83 ? -5.975 -3.913 8.414 1.00 95.00 83 LEU A O 1
ATOM 635 N N . MET A 1 84 ? -6.151 -2.243 6.914 1.00 96.56 84 MET A N 1
ATOM 636 C CA . MET A 1 84 ? -7.123 -1.500 7.712 1.00 96.56 84 MET A CA 1
ATOM 637 C C . MET A 1 84 ? -8.428 -2.284 7.859 1.00 96.56 84 MET A C 1
ATOM 639 O O . MET A 1 84 ? -8.914 -2.433 8.973 1.00 96.56 84 MET A O 1
ATOM 643 N N . THR A 1 85 ? -8.957 -2.883 6.790 1.00 94.19 85 THR A N 1
ATOM 644 C CA . THR A 1 85 ? -10.162 -3.729 6.869 1.00 94.19 85 THR A CA 1
ATOM 645 C C . THR A 1 85 ? -9.992 -4.856 7.890 1.00 94.19 85 THR A C 1
ATOM 647 O O . THR A 1 85 ? -10.894 -5.130 8.684 1.00 94.19 85 THR A O 1
ATOM 650 N N . MET A 1 86 ? -8.821 -5.497 7.914 1.00 94.31 86 MET A N 1
ATOM 651 C CA . MET A 1 86 ? -8.497 -6.518 8.907 1.00 94.31 86 MET A CA 1
ATOM 652 C C . MET A 1 86 ? -8.460 -5.946 10.328 1.00 94.31 86 MET A C 1
ATOM 654 O O . MET A 1 86 ? -9.028 -6.560 11.229 1.00 94.31 86 MET A O 1
ATOM 658 N N . VAL A 1 87 ? -7.828 -4.787 10.530 1.00 96.00 87 VAL A N 1
ATOM 659 C CA . VAL A 1 87 ? -7.805 -4.083 11.821 1.00 96.00 87 VAL A CA 1
ATOM 660 C C . VAL A 1 87 ? -9.227 -3.776 12.290 1.00 96.00 87 VAL A C 1
ATOM 662 O O . VAL A 1 87 ? -9.588 -4.151 13.402 1.00 96.00 87 VAL A O 1
ATOM 665 N N . LEU A 1 88 ? -10.057 -3.165 11.439 1.00 95.19 88 LEU A N 1
ATOM 666 C CA . LEU A 1 88 ? -11.445 -2.814 11.752 1.00 95.19 88 LEU A CA 1
ATOM 667 C C . LEU A 1 88 ? -12.254 -4.048 12.157 1.00 95.19 88 LEU A C 1
ATOM 669 O O . LEU A 1 88 ? -12.867 -4.061 13.225 1.00 95.19 88 LEU A O 1
ATOM 673 N N . ARG A 1 89 ? -12.209 -5.108 11.341 1.00 94.69 89 ARG A N 1
ATOM 674 C CA . ARG A 1 89 ? -12.946 -6.353 11.601 1.00 94.69 89 ARG A CA 1
ATOM 675 C C . ARG A 1 89 ? -12.467 -7.043 12.873 1.00 94.69 89 ARG A C 1
ATOM 677 O O . ARG A 1 89 ? -13.295 -7.505 13.655 1.00 94.69 89 ARG A O 1
ATOM 684 N N . ARG A 1 90 ? -11.149 -7.115 13.090 1.00 96.06 90 ARG A N 1
ATOM 685 C CA . ARG A 1 90 ? -10.568 -7.778 14.262 1.00 96.06 90 ARG A CA 1
ATOM 686 C C . ARG A 1 90 ? -10.899 -7.025 15.545 1.00 96.06 90 ARG A C 1
ATOM 688 O O . ARG A 1 90 ? -11.357 -7.663 16.488 1.00 96.06 90 ARG A O 1
ATOM 695 N N . SER A 1 91 ? -10.739 -5.701 15.565 1.00 95.69 91 SER A N 1
ATOM 696 C CA . SER A 1 91 ? -11.090 -4.890 16.733 1.00 95.69 91 SER A CA 1
ATOM 697 C C . SER A 1 91 ? -12.587 -4.969 17.042 1.00 95.69 91 SER A C 1
ATOM 699 O O . SER A 1 91 ? -12.944 -5.252 18.177 1.00 95.69 91 SER A O 1
ATOM 701 N N . ALA A 1 92 ? -13.464 -4.850 16.039 1.00 95.56 92 ALA A N 1
ATOM 702 C CA . ALA A 1 92 ? -14.912 -4.940 16.248 1.00 95.56 92 ALA A CA 1
ATOM 703 C C . ALA A 1 92 ? -15.376 -6.334 16.712 1.00 95.56 92 ALA A C 1
ATOM 705 O O . ALA A 1 92 ? -16.338 -6.458 17.468 1.00 95.56 92 ALA A O 1
ATOM 706 N N . ALA A 1 93 ? -14.735 -7.413 16.251 1.00 95.94 93 ALA A N 1
ATOM 707 C CA . ALA A 1 93 ? -15.018 -8.761 16.747 1.00 95.94 93 ALA A CA 1
ATOM 708 C C . ALA A 1 93 ? -14.560 -8.937 18.205 1.00 95.94 93 ALA A C 1
ATOM 710 O O . ALA A 1 93 ? -15.295 -9.505 19.011 1.00 95.94 93 ALA A O 1
ATOM 711 N N . HIS A 1 94 ? -13.377 -8.416 18.544 1.00 96.62 94 HIS A N 1
ATOM 712 C CA . HIS A 1 94 ? -12.831 -8.465 19.898 1.00 96.62 94 HIS A CA 1
ATOM 713 C C . HIS A 1 94 ? -13.696 -7.668 20.886 1.00 96.62 94 HIS A C 1
ATOM 715 O O . HIS A 1 94 ? -14.090 -8.203 21.919 1.00 96.62 94 HIS A O 1
ATOM 721 N N . GLU A 1 95 ? -14.052 -6.426 20.542 1.00 96.31 95 GLU A N 1
ATOM 722 C CA . GLU A 1 95 ? -14.908 -5.563 21.366 1.00 96.31 95 GLU A CA 1
ATOM 723 C C . GLU A 1 95 ? -16.266 -6.219 21.631 1.00 96.31 95 GLU A C 1
ATOM 725 O O . GLU A 1 95 ? -16.654 -6.353 22.787 1.00 96.31 95 GLU A O 1
ATOM 730 N N . ARG A 1 96 ? -16.944 -6.730 20.592 1.00 96.00 96 ARG A N 1
ATOM 731 C CA . ARG A 1 96 ? -18.235 -7.425 20.750 1.00 96.00 96 ARG A CA 1
ATOM 732 C C . ARG A 1 96 ? -18.149 -8.624 21.691 1.00 96.00 96 ARG A C 1
ATOM 734 O O . ARG A 1 96 ? -19.001 -8.778 22.558 1.00 96.00 96 ARG A O 1
ATOM 741 N N . SER A 1 97 ? -17.114 -9.453 21.548 1.00 96.56 97 SER A N 1
ATOM 742 C CA . SER A 1 97 ? -16.916 -10.610 22.427 1.00 96.56 97 SER A CA 1
ATOM 743 C C . SER A 1 97 ? -16.676 -10.200 23.880 1.00 96.56 97 SER A C 1
ATOM 745 O O . SER A 1 97 ? -17.169 -10.870 24.784 1.00 96.56 97 SER A O 1
ATOM 747 N N . ARG A 1 98 ? -15.889 -9.146 24.119 1.00 96.19 98 ARG A N 1
ATOM 748 C CA . ARG A 1 98 ? -15.533 -8.698 25.473 1.00 96.19 98 ARG A CA 1
ATOM 749 C C . ARG A 1 98 ? -16.681 -7.960 26.155 1.00 96.19 98 ARG A C 1
ATOM 751 O O . ARG A 1 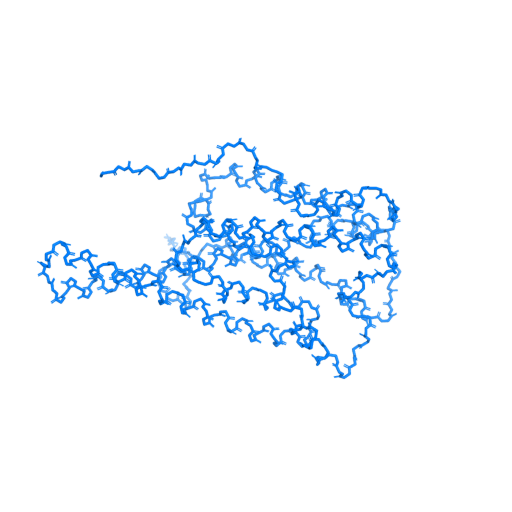98 ? -16.897 -8.176 27.341 1.00 96.19 98 ARG A O 1
ATOM 758 N N . ILE A 1 99 ? -17.447 -7.166 25.409 1.00 94.75 99 ILE A N 1
ATOM 759 C CA . ILE A 1 99 ? -18.659 -6.507 25.912 1.00 94.75 99 ILE A CA 1
ATOM 760 C C . ILE A 1 99 ? -19.708 -7.555 26.297 1.00 94.75 99 ILE A C 1
ATOM 762 O O . ILE A 1 99 ? -20.206 -7.514 27.413 1.00 94.75 99 ILE A O 1
ATOM 766 N N . ALA A 1 100 ? -19.950 -8.568 25.457 1.00 94.69 100 ALA A N 1
ATOM 767 C CA . ALA A 1 100 ? -20.878 -9.650 25.800 1.00 94.69 100 ALA A CA 1
ATOM 768 C C . ALA A 1 100 ? -20.457 -10.419 27.071 1.00 94.69 100 ALA A C 1
ATOM 770 O O . ALA A 1 100 ? -21.300 -10.797 27.880 1.00 94.69 100 ALA A O 1
ATOM 771 N N . GLN A 1 101 ? -19.149 -10.627 27.278 1.00 94.50 101 GLN A N 1
ATOM 772 C CA . GLN A 1 101 ? -18.626 -11.215 28.519 1.00 94.50 101 GLN A CA 1
ATOM 773 C C . GLN A 1 101 ? -18.836 -10.302 29.734 1.00 94.50 101 GLN A C 1
ATOM 775 O O . GLN A 1 101 ? -19.140 -10.802 30.817 1.00 94.50 101 GLN A O 1
ATOM 780 N N . LEU A 1 102 ? -18.665 -8.986 29.569 1.00 94.00 102 LEU A N 1
ATOM 781 C CA . LEU A 1 102 ? -18.903 -7.999 30.622 1.00 94.00 102 LEU A CA 1
ATOM 782 C C . LEU A 1 102 ? -20.381 -7.981 31.027 1.00 94.00 102 LEU A C 1
ATOM 784 O O . LEU A 1 102 ? -20.680 -8.109 32.213 1.00 94.00 102 LEU A O 1
ATOM 788 N N . ASP A 1 103 ? -21.281 -7.902 30.044 1.00 92.81 103 ASP A N 1
ATOM 789 C CA . ASP A 1 103 ? -22.730 -7.888 30.258 1.00 92.81 103 ASP A CA 1
ATOM 790 C C . ASP A 1 103 ? -23.209 -9.176 30.956 1.00 92.81 103 ASP A C 1
ATOM 792 O O . ASP A 1 103 ? -24.070 -9.121 31.832 1.00 92.81 103 ASP A O 1
ATOM 796 N N . ALA A 1 104 ? -22.615 -10.332 30.630 1.00 94.19 104 ALA A N 1
ATOM 797 C CA . ALA A 1 104 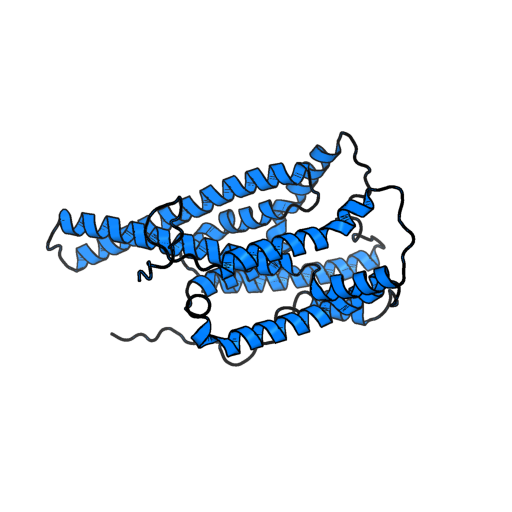? -22.938 -11.606 31.277 1.00 94.19 104 ALA A CA 1
ATOM 798 C C . ALA A 1 104 ? -22.407 -11.718 32.717 1.00 94.19 104 ALA A C 1
ATOM 800 O O . ALA A 1 104 ? -23.037 -12.352 33.561 1.00 94.19 104 ALA A O 1
ATOM 801 N N . ARG A 1 105 ? -21.229 -11.148 33.006 1.00 94.38 105 ARG A N 1
ATOM 802 C CA . ARG A 1 105 ? -20.549 -11.314 34.302 1.00 94.38 105 ARG A CA 1
ATOM 803 C C . ARG A 1 105 ? -20.961 -10.275 35.341 1.00 94.38 105 ARG A C 1
ATOM 805 O O . ARG A 1 105 ? -20.889 -10.562 36.533 1.00 94.38 105 ARG A O 1
ATOM 812 N N . ALA A 1 106 ? -21.338 -9.078 34.906 1.00 91.12 106 ALA A N 1
ATOM 813 C CA . ALA A 1 106 ? -21.679 -7.968 35.787 1.00 91.12 106 ALA A CA 1
ATOM 814 C C . ALA A 1 106 ? -22.850 -7.147 35.211 1.00 91.12 106 ALA A C 1
ATOM 816 O O . ALA A 1 106 ? -22.664 -5.992 34.810 1.00 91.12 106 ALA A O 1
ATOM 817 N N . PRO A 1 107 ? -24.063 -7.731 35.149 1.00 89.12 107 PRO A N 1
ATOM 818 C CA . PRO A 1 107 ? -25.242 -7.002 34.703 1.00 89.12 107 PRO A CA 1
ATOM 819 C C . PRO A 1 107 ? -25.526 -5.834 35.662 1.00 89.12 107 PRO A C 1
ATOM 821 O O . PRO A 1 107 ? -25.583 -6.018 36.875 1.00 89.12 107 PRO A O 1
ATOM 824 N N . GLY A 1 108 ? -25.695 -4.623 35.121 1.00 87.81 108 GLY A N 1
ATOM 825 C CA . GLY A 1 108 ? -26.049 -3.432 35.911 1.00 87.81 108 GLY A CA 1
ATOM 826 C C . GLY A 1 108 ? -24.876 -2.631 36.493 1.00 87.81 108 GLY A C 1
ATOM 827 O O . GLY A 1 108 ? -25.082 -1.861 37.428 1.00 87.81 108 GLY A O 1
ATOM 828 N N . LEU A 1 109 ? -23.660 -2.780 35.954 1.00 91.56 109 LEU A N 1
ATOM 829 C CA . LEU A 1 109 ? -22.514 -1.930 36.308 1.00 91.56 109 LEU A CA 1
ATOM 830 C C . LEU A 1 109 ? -22.860 -0.424 36.254 1.00 91.56 109 LEU A C 1
ATOM 832 O O . LEU A 1 109 ? -23.466 0.018 35.272 1.00 91.56 109 LEU A O 1
ATOM 836 N N . PRO A 1 110 ? -22.415 0.382 37.242 1.00 94.62 110 PRO A N 1
ATOM 837 C CA . PRO A 1 110 ? -22.527 1.837 37.186 1.00 94.62 110 PRO A CA 1
ATOM 838 C C . PRO A 1 110 ? -21.917 2.405 35.896 1.00 94.62 110 PRO A C 1
ATOM 840 O O . PRO A 1 110 ? -20.872 1.930 35.442 1.00 94.62 110 PRO A O 1
ATOM 843 N N . LEU A 1 111 ? -22.542 3.441 35.323 1.00 90.81 111 LEU A N 1
ATOM 844 C CA . LEU A 1 111 ? -22.186 3.984 34.001 1.00 90.81 111 LEU A CA 1
ATOM 845 C C . LEU A 1 111 ? -20.709 4.389 33.886 1.00 90.81 111 LEU A C 1
ATOM 847 O O . LEU A 1 111 ? -20.072 4.091 32.878 1.00 90.81 111 LEU A O 1
ATOM 851 N N . GLU A 1 112 ? -20.145 5.006 34.925 1.00 93.50 112 GLU A N 1
ATOM 852 C CA . GLU A 1 112 ? -18.733 5.414 34.941 1.00 93.50 112 GLU A CA 1
ATOM 853 C C . GLU A 1 112 ? -17.783 4.212 34.888 1.00 93.50 112 GLU A C 1
ATOM 855 O O . GLU A 1 112 ? -16.826 4.189 34.111 1.00 93.50 112 GLU A O 1
ATOM 860 N N . GLN A 1 113 ? -18.077 3.170 35.670 1.00 92.38 113 GLN A N 1
ATOM 861 C CA . GLN A 1 113 ? -17.276 1.947 35.683 1.00 92.38 113 GLN A CA 1
ATOM 862 C C . GLN A 1 113 ? -17.394 1.215 34.347 1.00 92.38 113 GLN A C 1
ATOM 864 O O . GLN A 1 113 ? -16.392 0.744 33.810 1.00 92.38 113 GLN A O 1
ATOM 869 N N . ARG A 1 114 ? -18.601 1.163 33.772 1.00 92.25 114 ARG A N 1
ATOM 870 C CA . ARG A 1 114 ? -18.830 0.593 32.442 1.00 92.25 114 ARG A CA 1
ATOM 871 C C . ARG A 1 114 ? -18.008 1.321 31.377 1.00 92.25 114 ARG A C 1
ATOM 873 O O . ARG A 1 114 ? -17.330 0.659 30.595 1.00 92.25 114 ARG A O 1
ATOM 880 N N . ALA A 1 115 ? -17.996 2.653 31.386 1.00 93.19 115 ALA A N 1
ATOM 881 C CA . ALA A 1 115 ? -17.210 3.447 30.443 1.00 93.19 115 ALA A CA 1
ATOM 882 C C . ALA A 1 115 ? -15.700 3.157 30.550 1.00 93.19 115 ALA A C 1
ATOM 884 O O . ALA A 1 115 ? -15.032 2.998 29.523 1.00 93.19 115 ALA A O 1
ATOM 885 N N . ALA A 1 116 ? -15.175 3.014 31.773 1.00 94.56 116 ALA A N 1
ATOM 886 C CA . ALA A 1 116 ? -13.775 2.653 32.009 1.00 94.56 116 ALA A CA 1
ATOM 887 C C . ALA A 1 116 ? -13.433 1.247 31.475 1.00 94.56 116 ALA A C 1
ATOM 889 O O . ALA A 1 116 ? -12.406 1.058 30.816 1.00 94.56 116 ALA A O 1
ATOM 890 N N . TRP A 1 117 ? -14.311 0.262 31.696 1.00 94.06 117 TRP A N 1
ATOM 891 C CA . TRP A 1 117 ? -14.154 -1.086 31.139 1.00 94.06 117 TRP A CA 1
ATOM 892 C C . TRP A 1 117 ? -14.212 -1.091 29.612 1.00 94.06 117 TRP A C 1
ATOM 894 O O . TRP A 1 117 ? -13.380 -1.727 28.969 1.00 94.06 117 TRP A O 1
ATOM 904 N N . GLU A 1 118 ? -15.148 -0.360 29.012 1.00 94.12 118 GLU A N 1
ATOM 90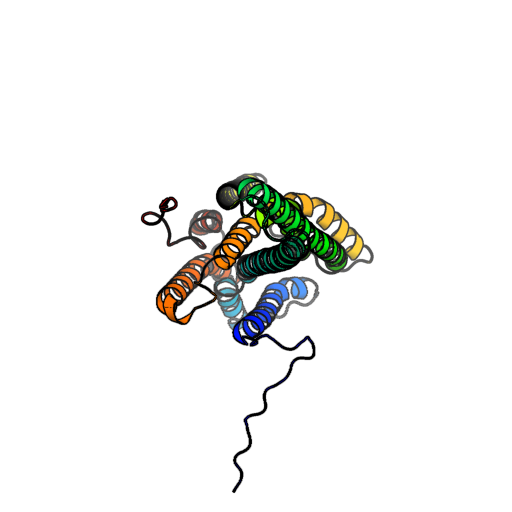5 C CA . GLU A 1 118 ? -15.251 -0.250 27.557 1.00 94.12 118 GLU A CA 1
ATOM 906 C C . GLU A 1 118 ? -14.006 0.400 26.941 1.00 94.12 118 GLU A C 1
ATOM 908 O O . GLU A 1 118 ? -13.543 -0.024 25.880 1.00 94.12 118 GLU A O 1
ATOM 913 N N . GLU A 1 119 ? -13.407 1.393 27.602 1.00 95.19 119 GLU A N 1
ATOM 914 C CA . GLU A 1 119 ? -12.136 1.967 27.160 1.00 95.19 119 GLU A CA 1
ATOM 915 C C . GLU A 1 119 ? -10.983 0.960 27.239 1.00 95.19 119 GLU A C 1
ATOM 917 O O . GLU A 1 119 ? -10.213 0.827 26.278 1.00 95.19 119 GLU A O 1
ATOM 922 N N . ALA A 1 120 ? -10.892 0.204 28.336 1.00 96.31 120 ALA A N 1
ATOM 923 C CA . ALA A 1 120 ? -9.911 -0.866 28.479 1.00 96.31 120 ALA A CA 1
ATOM 924 C C . ALA A 1 120 ? -10.082 -1.936 27.386 1.00 96.31 120 ALA A C 1
ATOM 926 O O . ALA A 1 120 ? -9.105 -2.315 26.738 1.00 96.31 120 ALA A O 1
ATOM 927 N N . ILE A 1 121 ? -11.321 -2.342 27.095 1.00 97.12 121 ILE A N 1
ATOM 928 C CA . ILE A 1 121 ? -11.657 -3.289 26.023 1.00 97.12 121 ILE A CA 1
ATOM 929 C C . ILE A 1 121 ? -11.238 -2.742 24.653 1.00 97.12 121 ILE A C 1
ATOM 931 O O . ILE A 1 121 ? -10.610 -3.458 23.871 1.00 97.12 121 ILE A O 1
ATOM 935 N N . ARG A 1 122 ? -11.509 -1.462 24.355 1.00 95.56 122 ARG A N 1
ATOM 936 C CA . ARG A 1 122 ? -11.043 -0.819 23.111 1.00 95.56 122 ARG A CA 1
ATOM 937 C C . ARG A 1 122 ? -9.517 -0.842 23.010 1.00 95.56 122 ARG A C 1
ATOM 939 O O . ARG A 1 122 ? -8.965 -1.080 21.933 1.00 95.56 122 ARG A O 1
ATOM 946 N N . LYS A 1 123 ? -8.805 -0.614 24.118 1.00 96.00 123 LYS A N 1
ATOM 947 C CA . LYS A 1 123 ? -7.336 -0.681 24.164 1.00 96.00 123 LYS A CA 1
ATOM 948 C C . LYS A 1 123 ? -6.832 -2.105 23.897 1.00 96.00 123 LYS A C 1
ATOM 950 O O . LYS A 1 123 ? -5.938 -2.273 23.066 1.00 96.00 123 LYS A O 1
ATOM 955 N N . GLU A 1 124 ? -7.426 -3.118 24.526 1.00 96.50 124 GLU A N 1
ATOM 956 C CA . GLU A 1 124 ? -7.135 -4.540 24.277 1.00 96.50 124 GLU A CA 1
ATOM 957 C C . GLU A 1 124 ? -7.368 -4.916 22.805 1.00 96.50 124 GLU A C 1
ATOM 959 O O . GLU A 1 124 ? -6.489 -5.493 22.160 1.00 96.50 124 GLU A O 1
ATOM 964 N N . ALA A 1 125 ? -8.500 -4.499 22.234 1.00 96.31 125 ALA A N 1
ATOM 965 C CA . ALA A 1 125 ? -8.870 -4.765 20.848 1.00 96.31 125 ALA A CA 1
ATOM 966 C C . ALA A 1 125 ? -7.894 -4.145 19.833 1.00 96.31 125 ALA A C 1
ATOM 968 O O . ALA A 1 125 ? -7.597 -4.749 18.795 1.00 96.31 125 ALA A O 1
ATOM 969 N N . ARG A 1 126 ? -7.354 -2.951 20.118 1.00 95.00 126 ARG A N 1
ATOM 970 C CA . ARG A 1 126 ? -6.299 -2.325 19.298 1.00 95.00 126 ARG A CA 1
ATOM 971 C C . ARG A 1 126 ? -4.984 -3.096 19.387 1.00 95.00 126 ARG A C 1
ATOM 973 O O . ARG A 1 126 ? -4.318 -3.286 18.369 1.00 95.00 126 ARG A O 1
ATOM 980 N N . LEU A 1 127 ? -4.604 -3.561 20.578 1.00 96.38 127 LEU A N 1
ATOM 981 C CA . LEU A 1 127 ? -3.388 -4.358 20.773 1.00 96.38 127 LEU A CA 1
ATOM 982 C C . LEU A 1 127 ? -3.479 -5.715 20.063 1.00 96.38 127 LEU A C 1
ATOM 984 O O . LEU A 1 127 ? -2.519 -6.127 19.412 1.00 96.38 127 LEU A O 1
ATOM 988 N N . ASP A 1 128 ? -4.628 -6.384 20.138 1.00 96.56 128 ASP A N 1
ATOM 989 C CA . ASP A 1 128 ? -4.887 -7.647 19.444 1.00 96.56 128 ASP A CA 1
ATOM 990 C C . ASP A 1 128 ? -4.848 -7.474 17.914 1.00 96.56 128 ASP A C 1
ATOM 992 O O . ASP A 1 128 ? -4.161 -8.224 17.214 1.00 96.56 128 ASP A O 1
ATOM 996 N N . ALA A 1 129 ? -5.480 -6.420 17.384 1.00 95.25 129 ALA A N 1
ATOM 997 C CA . ALA A 1 129 ? -5.395 -6.083 15.963 1.00 95.25 129 ALA A CA 1
ATOM 998 C C . ALA A 1 129 ? -3.955 -5.762 15.522 1.00 95.25 129 ALA A C 1
ATOM 1000 O O . ALA A 1 129 ? -3.502 -6.266 14.491 1.00 95.25 129 ALA A O 1
ATOM 1001 N N . ARG A 1 130 ? -3.199 -4.995 16.321 1.00 95.50 130 ARG A N 1
ATOM 1002 C CA . ARG A 1 130 ? -1.777 -4.714 16.062 1.00 95.50 130 ARG A CA 1
ATOM 1003 C C . ARG A 1 130 ? -0.962 -6.003 15.992 1.00 95.50 130 ARG A C 1
ATOM 1005 O O . ARG A 1 130 ? -0.205 -6.171 15.044 1.00 95.50 130 ARG A O 1
ATOM 1012 N N . ARG A 1 131 ? -1.122 -6.916 16.958 1.00 96.00 131 ARG A N 1
ATOM 1013 C CA . ARG A 1 131 ? -0.409 -8.209 16.985 1.00 96.00 131 ARG A CA 1
ATOM 1014 C C . ARG A 1 131 ? -0.702 -9.049 15.745 1.00 96.00 131 ARG A C 1
ATOM 1016 O O . ARG A 1 131 ? 0.190 -9.716 15.228 1.00 96.00 131 ARG A O 1
ATOM 1023 N N . LEU A 1 132 ? -1.940 -9.018 15.254 1.00 95.06 132 LEU A N 1
ATOM 1024 C CA . LEU A 1 132 ? -2.311 -9.702 14.017 1.00 95.06 132 LEU A CA 1
ATOM 1025 C C . LEU A 1 132 ? -1.597 -9.098 12.798 1.00 95.06 132 LEU A C 1
ATOM 1027 O O . LEU A 1 132 ? -1.046 -9.850 11.992 1.00 95.06 132 LEU A O 1
ATOM 1031 N N . VAL A 1 133 ? -1.586 -7.765 12.674 1.00 95.12 133 VAL A N 1
ATOM 1032 C CA . VAL A 1 133 ? -0.885 -7.055 11.589 1.00 95.12 133 VAL A CA 1
ATOM 1033 C C . VAL A 1 133 ? 0.613 -7.344 11.632 1.00 95.12 133 VAL A C 1
ATOM 1035 O O . VAL A 1 133 ? 1.174 -7.743 10.615 1.00 95.12 133 VAL A O 1
ATOM 1038 N N . THR A 1 134 ? 1.255 -7.219 12.795 1.00 94.88 134 THR A N 1
ATOM 1039 C CA . THR A 1 134 ? 2.702 -7.439 12.920 1.00 94.88 134 THR A CA 1
ATOM 1040 C C . THR A 1 134 ? 3.083 -8.893 12.673 1.00 94.88 134 THR A C 1
ATOM 1042 O O . THR A 1 134 ? 4.066 -9.148 11.989 1.00 94.88 134 THR A O 1
ATOM 1045 N N . ARG A 1 135 ? 2.288 -9.863 13.145 1.00 96.19 135 ARG A N 1
ATOM 1046 C CA . ARG A 1 135 ? 2.517 -11.286 12.850 1.00 96.19 135 ARG A CA 1
ATOM 1047 C C . ARG A 1 135 ? 2.473 -11.565 11.349 1.00 96.19 135 ARG A C 1
ATOM 1049 O O . ARG A 1 135 ? 3.322 -12.291 10.846 1.00 96.19 135 ARG A O 1
ATOM 1056 N N . ARG A 1 136 ? 1.503 -10.993 10.628 1.00 95.56 136 ARG A N 1
ATOM 1057 C CA . ARG A 1 136 ? 1.442 -11.114 9.161 1.00 95.56 136 ARG A CA 1
ATOM 1058 C C . ARG A 1 136 ? 2.608 -10.395 8.486 1.00 95.56 136 ARG A C 1
ATOM 1060 O O . ARG A 1 136 ? 3.174 -10.947 7.553 1.00 95.56 136 ARG A O 1
ATOM 1067 N N . GLY A 1 137 ? 2.994 -9.224 8.992 1.00 95.94 137 GLY A N 1
ATOM 1068 C CA . GLY A 1 137 ? 4.173 -8.488 8.538 1.00 95.94 137 GLY A CA 1
ATOM 1069 C C . GLY A 1 137 ? 5.453 -9.319 8.634 1.00 95.94 137 GLY A C 1
ATOM 1070 O O . GLY A 1 137 ? 6.194 -9.389 7.667 1.00 95.94 137 GLY A O 1
ATOM 1071 N N . TRP A 1 138 ? 5.677 -10.034 9.739 1.00 97.31 138 TRP A N 1
ATOM 1072 C CA . TRP A 1 138 ? 6.839 -10.921 9.882 1.00 97.31 138 TRP A CA 1
ATOM 1073 C C . TRP A 1 138 ? 6.852 -12.068 8.871 1.00 97.31 138 TRP A C 1
ATOM 1075 O O . TRP A 1 138 ? 7.888 -12.335 8.270 1.00 97.31 138 TRP A O 1
ATOM 1085 N N . TRP A 1 139 ? 5.703 -12.704 8.629 1.00 97.25 139 TRP A N 1
ATOM 1086 C CA . TRP A 1 139 ? 5.594 -13.722 7.581 1.00 97.25 139 TRP A CA 1
ATOM 1087 C C . TRP A 1 139 ? 5.868 -13.147 6.194 1.00 97.25 139 TRP A C 1
ATOM 1089 O O . TRP A 1 139 ? 6.586 -13.757 5.411 1.00 97.25 139 TRP A O 1
ATOM 1099 N N . MET A 1 140 ? 5.347 -11.956 5.897 1.00 95.88 140 MET A N 1
ATOM 1100 C CA . MET A 1 140 ? 5.647 -11.274 4.640 1.00 95.88 140 MET A CA 1
ATOM 1101 C C . MET A 1 140 ? 7.131 -10.932 4.514 1.00 95.88 140 MET A C 1
ATOM 1103 O O . MET A 1 140 ? 7.680 -11.088 3.433 1.00 95.88 140 MET A O 1
ATOM 1107 N N . LEU A 1 141 ? 7.795 -10.513 5.594 1.00 95.62 141 LEU A N 1
ATOM 1108 C CA . LEU A 1 141 ? 9.228 -10.222 5.570 1.00 95.62 141 LEU A CA 1
ATOM 1109 C C . LEU A 1 141 ? 10.044 -11.487 5.292 1.00 95.62 141 LEU A C 1
ATOM 1111 O O . LEU A 1 141 ? 10.970 -11.442 4.491 1.00 95.62 141 LEU A O 1
ATOM 1115 N N . LEU A 1 142 ? 9.667 -12.615 5.902 1.00 95.50 142 LEU A N 1
ATOM 1116 C CA . LEU A 1 142 ? 10.286 -13.914 5.639 1.00 95.50 142 LEU A CA 1
ATOM 1117 C C . LEU A 1 142 ? 10.107 -14.333 4.174 1.00 95.50 142 LEU A C 1
ATOM 1119 O O . LEU A 1 142 ? 11.074 -14.730 3.529 1.00 95.50 142 LEU A O 1
ATOM 1123 N N . PHE A 1 143 ? 8.892 -14.214 3.633 1.00 95.38 143 PHE A N 1
ATOM 1124 C CA . PHE A 1 143 ? 8.644 -14.503 2.221 1.00 95.38 143 PHE A CA 1
ATOM 1125 C C . PHE A 1 143 ? 9.374 -13.532 1.293 1.00 95.38 143 PHE A C 1
ATOM 1127 O O . PHE A 1 143 ? 9.873 -13.973 0.269 1.00 95.38 143 PHE A O 1
ATOM 1134 N N . GLY A 1 144 ? 9.490 -12.252 1.654 1.00 93.69 144 GLY A N 1
ATOM 1135 C CA . GLY A 1 144 ? 10.284 -11.269 0.915 1.00 93.69 144 GLY A CA 1
ATOM 1136 C C . GLY A 1 144 ? 11.769 -11.619 0.906 1.00 93.69 144 GLY A C 1
ATOM 1137 O O . GLY A 1 144 ? 12.386 -11.603 -0.150 1.00 93.69 144 GLY A O 1
ATOM 1138 N N . ALA A 1 145 ? 12.318 -12.056 2.043 1.00 92.25 145 ALA A N 1
ATOM 1139 C CA . ALA A 1 145 ? 13.689 -12.555 2.115 1.00 92.25 145 ALA A CA 1
ATOM 1140 C C . ALA A 1 145 ? 13.887 -13.791 1.224 1.00 92.25 145 ALA A C 1
ATOM 1142 O O . ALA A 1 145 ? 14.868 -13.857 0.494 1.00 92.25 145 ALA A O 1
ATOM 1143 N N . CYS A 1 146 ? 12.932 -14.732 1.227 1.00 94.00 146 CYS A N 1
ATOM 1144 C CA . CYS A 1 146 ? 12.947 -15.903 0.341 1.00 94.00 146 CYS A CA 1
ATOM 1145 C C . CYS A 1 146 ? 12.830 -15.510 -1.143 1.00 94.00 146 CYS A C 1
ATOM 1147 O O . CYS A 1 146 ? 13.501 -16.073 -2.002 1.00 94.00 146 CYS A O 1
ATOM 1149 N N . HIS A 1 147 ? 11.977 -14.536 -1.447 1.00 90.62 147 HIS A N 1
ATOM 1150 C CA . HIS A 1 147 ? 11.746 -14.033 -2.796 1.00 90.62 147 HIS A CA 1
ATOM 1151 C C . HIS A 1 147 ? 12.965 -13.267 -3.333 1.00 90.62 147 HIS A C 1
ATOM 1153 O O . HIS A 1 147 ? 13.306 -13.401 -4.507 1.00 90.62 147 HIS A O 1
ATOM 1159 N N . ALA A 1 148 ? 13.686 -12.559 -2.462 1.00 89.69 148 ALA A N 1
ATOM 1160 C CA . ALA A 1 148 ? 14.920 -11.861 -2.798 1.00 89.69 148 ALA A CA 1
ATOM 1161 C C . ALA A 1 148 ? 16.050 -12.801 -3.251 1.00 89.69 148 ALA A C 1
ATOM 1163 O O . ALA A 1 148 ? 16.919 -12.358 -3.988 1.00 89.69 148 ALA A O 1
ATOM 1164 N N . LEU A 1 149 ? 16.036 -14.097 -2.898 1.00 88.88 149 LEU A N 1
ATOM 1165 C CA . LEU A 1 149 ? 16.990 -15.059 -3.479 1.00 88.88 149 LEU A CA 1
ATOM 1166 C C . LEU A 1 149 ? 16.824 -15.186 -4.998 1.00 88.88 149 LEU A C 1
ATOM 1168 O O . LEU A 1 149 ? 17.793 -15.432 -5.713 1.00 88.88 149 LEU A O 1
ATOM 1172 N N . LEU A 1 150 ? 15.589 -15.060 -5.480 1.00 84.00 150 LEU A N 1
ATOM 1173 C CA . LEU A 1 150 ? 15.226 -15.342 -6.865 1.00 84.00 150 LEU A CA 1
ATOM 1174 C C . LEU A 1 150 ? 15.211 -14.076 -7.718 1.00 84.00 150 LEU A C 1
ATOM 1176 O O . LEU A 1 150 ? 15.585 -14.131 -8.888 1.00 84.00 150 LEU A O 1
ATOM 1180 N N . PHE A 1 151 ? 14.772 -12.956 -7.141 1.00 78.94 151 PHE A N 1
ATOM 1181 C CA . PHE A 1 151 ? 14.465 -11.748 -7.892 1.00 78.94 151 PHE A CA 1
ATOM 1182 C C . PHE A 1 151 ? 15.137 -10.496 -7.302 1.00 78.94 151 PHE A C 1
ATOM 1184 O O . PHE A 1 151 ? 14.789 -10.085 -6.186 1.00 78.94 151 PHE A O 1
ATOM 1191 N N . PRO A 1 152 ? 16.051 -9.842 -8.047 1.00 70.25 152 PRO A N 1
ATOM 1192 C CA . PRO A 1 152 ? 16.556 -8.525 -7.685 1.00 70.25 152 PRO A CA 1
ATOM 1193 C C . PRO A 1 152 ? 15.424 -7.508 -7.882 1.00 70.25 152 PRO A C 1
ATOM 1195 O O . PRO A 1 152 ? 14.952 -7.289 -8.993 1.00 70.25 152 PRO A O 1
ATOM 1198 N N . GLY A 1 153 ? 14.940 -6.920 -6.787 1.00 68.94 153 GLY A N 1
ATOM 1199 C CA . GLY A 1 153 ? 13.781 -6.017 -6.809 1.00 68.94 153 GLY A CA 1
ATOM 1200 C C . GLY A 1 153 ? 12.551 -6.529 -6.058 1.00 68.94 153 GLY A C 1
ATOM 1201 O O . GLY A 1 153 ? 11.432 -6.109 -6.359 1.00 68.94 153 GLY A O 1
ATOM 1202 N N . ASP A 1 154 ? 12.731 -7.431 -5.085 1.00 84.06 154 ASP A N 1
ATOM 1203 C CA . ASP A 1 154 ? 11.663 -7.805 -4.155 1.00 84.06 154 ASP A CA 1
ATOM 1204 C C . ASP A 1 154 ? 10.957 -6.573 -3.563 1.00 84.06 154 ASP A C 1
ATOM 1206 O O . ASP A 1 154 ? 11.572 -5.691 -2.968 1.00 84.06 154 ASP A O 1
ATOM 1210 N N . ILE A 1 155 ? 9.632 -6.572 -3.677 1.00 84.19 155 ILE A N 1
ATOM 1211 C CA . ILE A 1 155 ? 8.751 -5.559 -3.089 1.00 84.19 155 ILE A CA 1
ATOM 1212 C C . ILE A 1 155 ? 8.023 -6.074 -1.847 1.00 84.19 155 ILE A C 1
ATOM 1214 O O . ILE A 1 155 ? 7.522 -5.272 -1.055 1.00 84.19 155 ILE A O 1
ATOM 1218 N N . ILE A 1 156 ? 7.958 -7.398 -1.646 1.00 90.88 156 ILE A N 1
ATOM 1219 C CA . ILE A 1 156 ? 7.205 -8.020 -0.549 1.00 90.88 156 ILE A CA 1
ATOM 1220 C C . ILE A 1 156 ? 7.769 -7.551 0.793 1.00 90.88 156 ILE A C 1
ATOM 1222 O O . ILE A 1 156 ? 7.001 -7.186 1.690 1.00 90.88 156 ILE A O 1
ATOM 1226 N N . GLY A 1 157 ? 9.097 -7.473 0.911 1.00 91.81 157 GLY A N 1
ATOM 1227 C CA . GLY A 1 157 ? 9.761 -6.953 2.099 1.00 91.81 157 GLY A CA 1
ATOM 1228 C C . GLY A 1 157 ? 9.358 -5.511 2.430 1.00 91.81 157 GLY A C 1
ATOM 1229 O O . GLY A 1 157 ? 9.164 -5.186 3.599 1.00 91.81 157 GLY A O 1
ATOM 1230 N N . THR A 1 158 ? 9.135 -4.647 1.436 1.00 91.31 158 THR A N 1
ATOM 1231 C CA . THR A 1 158 ? 8.776 -3.241 1.693 1.00 91.31 158 THR A CA 1
ATOM 1232 C C . THR A 1 158 ? 7.346 -3.134 2.220 1.00 91.31 158 THR A C 1
ATOM 1234 O O . THR A 1 158 ? 7.078 -2.377 3.155 1.00 91.31 158 THR A O 1
ATOM 1237 N N . TYR A 1 159 ? 6.423 -3.957 1.713 1.00 92.88 159 TYR A N 1
ATOM 1238 C CA . TYR A 1 159 ? 5.073 -4.066 2.282 1.00 92.88 159 TYR A CA 1
ATOM 1239 C C . TYR A 1 159 ? 5.084 -4.636 3.701 1.00 92.88 159 TYR A C 1
ATOM 1241 O O . TYR A 1 159 ? 4.312 -4.192 4.558 1.00 92.88 159 TYR A O 1
ATOM 1249 N N . ALA A 1 160 ? 5.978 -5.588 3.977 1.00 95.50 160 ALA A N 1
ATOM 1250 C CA . ALA A 1 160 ? 6.181 -6.099 5.323 1.00 95.50 160 ALA A CA 1
ATOM 1251 C C . ALA A 1 160 ? 6.615 -4.982 6.285 1.00 95.50 160 ALA A C 1
ATOM 1253 O O . ALA A 1 160 ? 6.045 -4.859 7.371 1.00 95.50 160 ALA A O 1
ATOM 1254 N N . LEU A 1 161 ? 7.544 -4.114 5.866 1.00 95.19 161 LEU A N 1
ATOM 1255 C CA . LEU A 1 161 ? 7.962 -2.952 6.653 1.00 95.19 161 LEU A CA 1
ATOM 1256 C C . LEU A 1 161 ? 6.808 -1.988 6.926 1.00 95.19 161 LEU A C 1
ATOM 1258 O O . LEU A 1 161 ? 6.683 -1.518 8.054 1.00 95.19 161 LEU A O 1
ATOM 1262 N N . VAL A 1 162 ? 5.908 -1.750 5.966 1.00 94.19 162 VAL A N 1
ATOM 1263 C CA . VAL A 1 162 ? 4.706 -0.937 6.224 1.00 94.19 162 VAL A CA 1
ATOM 1264 C C . VAL A 1 162 ? 3.881 -1.519 7.374 1.00 94.19 162 VAL A C 1
ATOM 1266 O O . VAL A 1 162 ? 3.503 -0.793 8.295 1.00 94.19 162 VAL A O 1
ATOM 1269 N N . ALA A 1 163 ? 3.625 -2.829 7.355 1.00 95.31 163 ALA A N 1
ATOM 1270 C CA . ALA A 1 163 ? 2.860 -3.499 8.406 1.00 95.31 163 ALA A CA 1
ATOM 1271 C C . ALA A 1 163 ? 3.582 -3.480 9.767 1.00 95.31 163 ALA A C 1
ATOM 1273 O O . ALA A 1 163 ? 2.943 -3.288 10.805 1.00 95.31 163 ALA A O 1
ATOM 1274 N N . LEU A 1 164 ? 4.905 -3.669 9.773 1.00 96.31 164 LEU A N 1
ATOM 1275 C CA . LEU A 1 164 ? 5.719 -3.746 10.988 1.00 96.31 164 LEU A CA 1
ATOM 1276 C C . LEU A 1 164 ? 5.947 -2.371 11.633 1.00 96.31 164 LEU A C 1
ATOM 1278 O O . LEU A 1 164 ? 5.755 -2.230 12.841 1.00 96.31 164 LEU A O 1
ATOM 1282 N N . VAL A 1 165 ? 6.296 -1.357 10.838 1.00 95.19 165 VAL A N 1
ATOM 1283 C CA . VAL A 1 165 ? 6.606 0.004 11.307 1.00 95.19 165 VAL A CA 1
ATOM 1284 C C . VAL A 1 165 ? 5.329 0.768 11.645 1.00 95.19 165 VAL A C 1
ATOM 1286 O O . VAL A 1 165 ? 5.212 1.355 12.720 1.00 95.19 165 VAL A O 1
ATOM 1289 N N . PHE A 1 166 ? 4.330 0.730 10.761 1.00 95.12 166 PHE A N 1
ATOM 1290 C CA . PHE A 1 166 ? 3.122 1.544 10.917 1.00 95.12 166 PHE A CA 1
ATOM 1291 C C . PHE A 1 166 ? 1.957 0.797 11.569 1.00 95.12 166 PHE A C 1
ATOM 1293 O O . PHE A 1 166 ? 0.894 1.385 11.765 1.00 95.12 166 PHE A O 1
ATOM 1300 N N . GLY A 1 167 ? 2.138 -0.459 11.991 1.00 92.62 167 GLY A N 1
ATOM 1301 C CA . GLY A 1 167 ? 1.085 -1.259 12.624 1.00 92.62 167 GLY A CA 1
ATOM 1302 C C . GLY A 1 167 ? 0.421 -0.583 13.834 1.00 92.62 167 GLY A C 1
ATOM 1303 O O . GLY A 1 167 ? -0.780 -0.748 14.041 1.00 92.62 167 GLY A O 1
ATOM 1304 N N . VAL A 1 168 ? 1.163 0.230 14.600 1.00 93.25 168 VAL A N 1
ATOM 1305 C CA . VAL A 1 168 ? 0.607 1.056 15.692 1.00 93.25 168 VAL A CA 1
ATOM 1306 C C . VAL A 1 168 ? -0.315 2.151 15.156 1.00 93.25 168 VAL A C 1
ATOM 1308 O O . VAL A 1 168 ? -1.423 2.309 15.663 1.00 93.25 168 VAL A O 1
ATOM 1311 N N . LEU A 1 169 ? 0.113 2.885 14.124 1.00 93.62 169 LEU A N 1
ATOM 1312 C CA . LEU A 1 169 ? -0.681 3.955 13.515 1.00 93.62 169 LEU A CA 1
ATOM 1313 C C . LEU A 1 169 ? -1.967 3.407 12.896 1.00 93.62 169 LEU A C 1
ATOM 1315 O O . LEU A 1 169 ? -3.032 3.989 13.101 1.00 93.62 169 LEU A O 1
ATOM 1319 N N . LEU A 1 170 ? -1.867 2.273 12.198 1.00 93.56 170 LEU A N 1
ATOM 1320 C CA . LEU A 1 170 ? -3.006 1.576 11.605 1.00 93.56 170 LEU A CA 1
ATOM 1321 C C . LEU A 1 170 ? -3.989 1.088 12.679 1.00 93.56 170 LEU A C 1
ATOM 1323 O O . LEU A 1 170 ? -5.178 1.381 12.590 1.00 93.56 170 LEU A O 1
ATOM 1327 N N . ALA A 1 171 ? -3.508 0.403 13.723 1.00 93.50 171 ALA A N 1
ATOM 1328 C CA . ALA A 1 171 ? -4.363 -0.093 14.806 1.00 93.50 171 ALA A CA 1
ATOM 1329 C C . ALA A 1 171 ? -5.006 1.037 15.630 1.00 93.50 171 ALA A C 1
ATOM 1331 O O . ALA A 1 171 ? -6.158 0.928 16.045 1.00 93.50 171 ALA A O 1
ATOM 1332 N N . GLY A 1 172 ? -4.271 2.131 15.853 1.00 90.88 172 GLY A N 1
ATOM 1333 C CA . GLY A 1 172 ? -4.743 3.320 16.564 1.00 90.88 172 GLY A CA 1
ATOM 1334 C C . GLY A 1 172 ? -5.567 4.290 15.713 1.00 90.88 172 GLY A C 1
ATOM 1335 O O . GLY A 1 172 ? -6.126 5.235 16.263 1.00 90.88 172 GLY A O 1
ATOM 1336 N N . ARG A 1 173 ? -5.666 4.065 14.393 1.00 93.50 173 ARG A N 1
ATOM 1337 C CA . ARG A 1 173 ? -6.353 4.939 13.420 1.00 93.50 173 ARG A CA 1
ATOM 1338 C C . ARG A 1 173 ? -5.872 6.393 13.484 1.00 93.50 173 ARG A C 1
ATOM 1340 O O . ARG A 1 173 ? -6.653 7.340 13.398 1.00 93.50 173 ARG A O 1
ATOM 1347 N N . HIS A 1 174 ? -4.563 6.584 13.634 1.00 92.81 174 HIS A N 1
ATOM 1348 C CA . HIS A 1 174 ? -3.941 7.903 13.760 1.00 92.81 174 HIS A CA 1
ATOM 1349 C C . HIS A 1 174 ? -3.798 8.610 12.395 1.00 92.81 174 HIS A C 1
ATOM 1351 O O . HIS A 1 174 ? -2.693 8.930 11.960 1.00 92.81 174 HIS A O 1
ATOM 1357 N N . PHE A 1 175 ? -4.918 8.887 11.716 1.00 92.62 175 PHE A N 1
ATOM 1358 C CA . PHE A 1 175 ? -4.941 9.399 10.335 1.00 92.62 175 PHE A CA 1
ATOM 1359 C C . PHE A 1 175 ? -4.208 10.729 10.132 1.00 92.62 175 PHE A C 1
ATOM 1361 O O . PHE A 1 175 ? -3.615 10.945 9.077 1.00 92.62 175 PHE A O 1
ATOM 1368 N N . ARG A 1 176 ? -4.183 11.603 11.147 1.00 94.38 176 ARG A N 1
ATOM 1369 C CA . ARG A 1 176 ? -3.416 12.863 11.103 1.00 94.38 176 ARG A CA 1
ATOM 1370 C C . ARG A 1 176 ? -1.920 12.592 10.926 1.00 94.38 176 ARG A C 1
ATOM 1372 O O . ARG A 1 176 ? -1.284 13.195 10.068 1.00 94.38 176 ARG A O 1
ATOM 1379 N N . TRP A 1 177 ? -1.388 11.630 11.680 1.00 95.00 177 TRP A N 1
ATOM 1380 C CA . TRP A 1 177 ? 0.010 11.210 11.586 1.00 95.00 177 TRP A CA 1
ATOM 1381 C C . TRP A 1 177 ? 0.294 10.438 10.305 1.00 95.00 177 TRP A C 1
ATOM 1383 O O . TRP A 1 177 ? 1.312 10.686 9.673 1.00 95.00 177 TRP A O 1
ATOM 1393 N N . MET A 1 178 ? -0.619 9.565 9.876 1.00 93.88 178 MET A N 1
ATOM 1394 C CA . MET A 1 178 ? -0.492 8.876 8.587 1.00 93.88 178 MET A CA 1
ATOM 1395 C C . MET A 1 178 ? -0.409 9.886 7.435 1.00 93.88 178 MET A C 1
ATOM 1397 O O . MET A 1 178 ? 0.469 9.785 6.587 1.00 93.88 178 MET A O 1
ATOM 1401 N N . THR A 1 179 ? -1.258 10.914 7.444 1.00 91.94 179 THR A N 1
ATOM 1402 C CA . THR A 1 179 ? -1.239 11.972 6.424 1.00 91.94 179 THR A CA 1
ATOM 1403 C C . THR A 1 179 ? 0.063 12.769 6.469 1.00 91.94 179 THR A C 1
ATOM 1405 O O . THR A 1 179 ? 0.700 12.949 5.435 1.00 91.94 179 THR A O 1
ATOM 1408 N N . ALA A 1 180 ? 0.508 13.187 7.660 1.00 94.06 180 ALA A N 1
ATOM 1409 C CA . ALA A 1 180 ? 1.770 13.906 7.824 1.00 94.06 180 ALA A CA 1
ATOM 1410 C C . ALA A 1 180 ? 2.970 13.083 7.325 1.00 94.06 180 ALA A C 1
ATOM 1412 O O . ALA A 1 180 ? 3.758 13.574 6.522 1.00 94.06 180 ALA A O 1
ATOM 1413 N N . ILE A 1 181 ? 3.071 11.813 7.730 1.00 93.25 181 ILE A N 1
ATOM 1414 C CA . ILE A 1 181 ? 4.142 10.905 7.302 1.00 93.25 181 ILE A CA 1
ATOM 1415 C C . ILE A 1 181 ? 4.069 10.652 5.795 1.00 93.25 181 ILE A C 1
ATOM 1417 O O . ILE A 1 181 ? 5.102 10.666 5.140 1.00 93.25 181 ILE A O 1
ATOM 1421 N N . GLY A 1 182 ? 2.876 10.462 5.226 1.00 90.81 182 GLY A N 1
ATOM 1422 C CA . GLY A 1 182 ? 2.704 10.275 3.784 1.00 90.81 182 GLY A CA 1
ATOM 1423 C C . GLY A 1 182 ? 3.172 11.486 2.972 1.00 90.81 182 GLY A C 1
ATOM 1424 O O . GLY A 1 182 ? 3.875 11.321 1.974 1.00 90.81 182 GLY A O 1
ATOM 1425 N N . ILE A 1 183 ? 2.845 12.703 3.421 1.00 91.31 183 ILE A N 1
ATOM 1426 C CA . ILE A 1 183 ? 3.309 13.950 2.793 1.00 91.31 183 ILE A CA 1
ATOM 1427 C C . ILE A 1 183 ? 4.829 14.067 2.914 1.00 91.31 183 ILE A C 1
ATOM 1429 O O . ILE A 1 183 ? 5.500 14.273 1.905 1.00 91.31 183 ILE A O 1
ATOM 1433 N N . VAL A 1 184 ? 5.379 13.889 4.119 1.00 91.25 184 VAL A N 1
ATOM 1434 C CA . VAL A 1 184 ? 6.827 13.969 4.358 1.00 91.25 184 VAL A CA 1
ATOM 1435 C C . VAL A 1 184 ? 7.574 12.932 3.525 1.00 91.25 184 VAL A C 1
ATOM 1437 O O . VAL A 1 184 ? 8.520 13.296 2.841 1.00 91.25 184 VAL A O 1
ATOM 1440 N N . ALA A 1 185 ? 7.124 11.676 3.500 1.00 88.62 185 ALA A N 1
ATOM 1441 C CA . ALA A 1 185 ? 7.728 10.621 2.689 1.00 88.62 185 ALA A CA 1
ATOM 1442 C C . ALA A 1 185 ? 7.720 10.974 1.195 1.00 88.62 185 ALA A C 1
ATOM 1444 O O . ALA A 1 185 ? 8.720 10.776 0.517 1.00 88.62 185 ALA A O 1
ATOM 1445 N N . THR A 1 186 ? 6.633 11.566 0.690 1.00 86.50 186 THR A N 1
ATOM 1446 C CA . THR A 1 186 ? 6.538 11.999 -0.717 1.00 86.50 186 THR A CA 1
ATOM 1447 C C . THR A 1 186 ? 7.495 13.153 -1.027 1.00 86.50 186 THR A C 1
ATOM 1449 O O . THR A 1 186 ? 8.159 13.151 -2.065 1.00 86.50 186 THR A O 1
ATOM 1452 N N . VAL A 1 187 ? 7.597 14.137 -0.127 1.00 87.88 187 VAL A N 1
ATOM 1453 C CA . VAL A 1 187 ? 8.520 15.275 -0.270 1.00 87.88 187 VAL A CA 1
ATOM 1454 C C . VAL A 1 187 ? 9.971 14.806 -0.207 1.00 87.88 187 VAL A C 1
ATOM 1456 O O . VAL A 1 187 ? 10.761 15.174 -1.072 1.00 87.88 187 VAL A O 1
ATOM 1459 N N . VAL A 1 188 ? 10.308 13.961 0.771 1.00 87.00 188 VAL A N 1
ATOM 1460 C CA . VAL A 1 188 ? 11.644 13.373 0.929 1.00 87.00 188 VAL A CA 1
ATOM 1461 C C . VAL A 1 188 ? 12.006 12.546 -0.295 1.00 87.00 188 VAL A C 1
ATOM 1463 O O . VAL A 1 188 ? 13.074 12.755 -0.853 1.00 87.00 188 VAL A O 1
ATOM 1466 N N . LEU A 1 189 ? 11.113 11.677 -0.773 1.00 84.88 189 LEU A N 1
ATOM 1467 C CA . LEU A 1 189 ? 11.332 10.907 -1.995 1.00 84.88 189 LEU A CA 1
ATOM 1468 C C . LEU A 1 189 ? 11.612 11.819 -3.192 1.00 84.88 189 LEU A C 1
ATOM 1470 O O . LEU A 1 189 ? 12.575 11.604 -3.919 1.00 84.88 189 LEU A O 1
ATOM 1474 N N . THR A 1 190 ? 10.787 12.850 -3.388 1.00 79.12 190 THR A N 1
ATOM 1475 C CA . THR A 1 190 ? 10.960 13.793 -4.502 1.00 79.12 190 THR A CA 1
ATOM 1476 C C . THR A 1 190 ? 12.306 14.501 -4.400 1.00 79.12 190 THR A C 1
ATOM 1478 O O . THR A 1 190 ? 13.036 14.567 -5.383 1.00 79.12 190 THR A O 1
ATOM 1481 N N . TYR A 1 191 ? 12.668 14.976 -3.207 1.00 83.00 191 TYR A N 1
ATOM 1482 C CA . TYR A 1 191 ? 13.968 15.584 -2.954 1.00 83.00 191 TYR A CA 1
ATOM 1483 C C . TYR A 1 191 ? 15.114 14.616 -3.268 1.00 83.00 191 TYR A C 1
ATOM 1485 O O . TYR A 1 191 ? 15.992 14.961 -4.051 1.00 83.00 191 TYR A O 1
ATOM 1493 N N . LEU A 1 192 ? 15.067 13.389 -2.740 1.00 82.19 192 LEU A N 1
ATOM 1494 C CA . LEU A 1 192 ? 16.086 12.367 -2.980 1.00 82.19 192 LEU A CA 1
ATOM 1495 C C . LEU A 1 192 ? 16.235 12.059 -4.471 1.00 82.19 192 LEU A C 1
ATOM 1497 O O . LEU A 1 192 ? 17.359 12.008 -4.954 1.00 82.19 192 LEU A O 1
ATOM 1501 N N . MET A 1 193 ? 15.134 11.918 -5.214 1.00 76.38 193 MET A N 1
ATOM 1502 C CA . MET A 1 193 ? 15.175 11.667 -6.659 1.00 76.38 193 MET A CA 1
ATOM 1503 C C . MET A 1 193 ? 15.783 12.843 -7.437 1.00 76.38 193 MET A C 1
ATOM 1505 O O . MET A 1 193 ? 16.607 12.627 -8.324 1.00 76.38 193 MET A O 1
ATOM 1509 N N . VAL A 1 194 ? 15.429 14.086 -7.087 1.00 75.31 194 VAL A N 1
ATOM 1510 C CA . VAL A 1 194 ? 15.996 15.294 -7.714 1.00 75.31 194 VAL A CA 1
ATOM 1511 C C . VAL A 1 194 ? 17.489 15.412 -7.415 1.00 75.31 194 VAL A C 1
ATOM 1513 O O . VAL A 1 194 ? 18.283 15.641 -8.327 1.00 75.31 194 VAL A O 1
ATOM 1516 N N . SER A 1 195 ? 17.883 15.241 -6.151 1.00 78.19 195 SER A N 1
ATOM 1517 C CA . SER A 1 195 ? 19.284 15.276 -5.731 1.00 78.19 195 SER A CA 1
ATOM 1518 C C . SER A 1 195 ? 20.084 14.181 -6.423 1.00 78.19 195 SER A C 1
ATOM 1520 O O . SER A 1 195 ? 21.156 14.449 -6.955 1.00 78.19 195 SER A O 1
ATOM 1522 N N . PHE A 1 196 ? 19.545 12.966 -6.476 1.00 74.75 196 PHE A N 1
ATOM 1523 C CA . PHE A 1 196 ? 20.193 11.839 -7.128 1.00 74.75 196 PHE A CA 1
ATOM 1524 C C . PHE A 1 196 ? 20.424 12.096 -8.619 1.00 74.75 196 PHE A C 1
ATOM 1526 O O . PHE A 1 196 ? 21.537 11.913 -9.104 1.00 74.75 196 PHE A O 1
ATOM 1533 N N . ALA A 1 197 ? 19.416 12.605 -9.334 1.00 70.44 197 ALA A N 1
ATOM 1534 C CA . ALA A 1 197 ? 19.557 12.974 -10.740 1.00 70.44 197 ALA A CA 1
ATOM 1535 C C . ALA A 1 197 ? 20.593 14.094 -10.953 1.00 70.44 197 ALA A C 1
ATOM 1537 O O . ALA A 1 197 ? 21.374 14.047 -11.902 1.00 70.44 197 ALA A O 1
ATOM 1538 N N . HIS A 1 198 ? 20.619 15.092 -10.066 1.00 73.25 198 HIS A N 1
ATOM 1539 C CA . HIS A 1 198 ? 21.550 16.215 -10.149 1.00 73.25 198 HIS A CA 1
ATOM 1540 C C . HIS A 1 198 ? 23.008 15.787 -9.927 1.00 73.25 198 HIS A C 1
ATOM 1542 O O . HIS A 1 198 ? 23.869 16.085 -10.753 1.00 73.25 198 HIS A O 1
ATOM 1548 N N . TYR A 1 199 ? 23.282 15.063 -8.840 1.00 77.06 199 TYR A N 1
ATOM 1549 C CA . TYR A 1 199 ? 24.639 14.644 -8.488 1.00 77.06 199 TYR A CA 1
ATOM 1550 C C . TYR A 1 199 ? 25.135 13.468 -9.340 1.00 77.06 199 TYR A C 1
ATOM 1552 O O . TYR A 1 199 ? 26.307 13.445 -9.707 1.00 77.06 199 TYR A O 1
ATOM 1560 N N . GLY A 1 200 ? 24.261 12.531 -9.726 1.00 69.50 200 GLY A N 1
ATOM 1561 C CA . GLY A 1 200 ? 24.613 11.437 -10.638 1.00 69.50 200 GLY A CA 1
ATOM 1562 C C . GLY A 1 200 ? 25.070 11.948 -12.006 1.00 69.50 200 GLY A C 1
ATOM 1563 O O . GLY A 1 200 ? 26.098 11.508 -12.518 1.00 69.50 200 GLY A O 1
ATOM 1564 N N . GLY A 1 201 ? 24.380 12.961 -12.548 1.00 68.75 201 GLY A N 1
ATOM 1565 C CA . GLY A 1 201 ? 24.777 13.620 -13.795 1.00 68.75 201 GLY A CA 1
ATOM 1566 C C . GLY A 1 201 ? 26.113 14.367 -13.703 1.00 68.75 201 GLY A C 1
ATOM 1567 O O . GLY A 1 201 ? 26.867 14.376 -14.670 1.00 68.75 201 GLY A O 1
ATOM 1568 N N . GLN A 1 202 ? 26.439 14.953 -12.545 1.00 74.06 202 GLN A N 1
ATOM 1569 C CA . GLN A 1 202 ? 27.727 15.629 -12.322 1.00 74.06 202 GLN A CA 1
ATOM 1570 C C . GLN A 1 202 ? 28.901 14.658 -12.204 1.00 74.06 202 GLN A C 1
ATOM 1572 O O . GLN A 1 202 ? 30.000 14.964 -12.656 1.00 74.06 202 GLN A O 1
ATOM 1577 N N . LEU A 1 203 ? 28.672 13.496 -11.594 1.00 78.00 203 LEU A N 1
ATOM 1578 C CA . LEU A 1 203 ? 29.704 12.482 -11.384 1.00 78.00 203 LEU A CA 1
ATOM 1579 C C . LEU A 1 203 ? 29.870 11.544 -12.590 1.00 78.00 203 LEU A C 1
ATOM 1581 O O . LEU A 1 203 ? 30.763 10.702 -12.580 1.00 78.00 203 LEU A O 1
ATOM 1585 N N . GLY A 1 204 ? 29.011 11.658 -13.610 1.00 69.31 204 GLY A N 1
ATOM 1586 C CA . GLY A 1 204 ? 28.994 10.743 -14.754 1.00 69.31 204 GLY A CA 1
ATOM 1587 C C . GLY A 1 204 ? 28.657 9.298 -14.368 1.00 69.31 204 GLY A C 1
ATOM 1588 O O . GLY A 1 204 ? 28.964 8.377 -15.121 1.00 69.31 204 GLY A O 1
ATOM 1589 N N . VAL A 1 205 ? 28.057 9.088 -13.191 1.00 61.19 205 VAL A N 1
ATOM 1590 C CA . VAL A 1 205 ? 27.699 7.758 -12.691 1.00 61.19 205 VAL A CA 1
ATOM 1591 C C . VAL A 1 205 ? 26.272 7.453 -13.118 1.00 61.19 205 VAL A C 1
ATOM 1593 O O . VAL A 1 205 ? 25.317 8.051 -12.616 1.00 61.19 205 VAL A O 1
ATOM 1596 N N . ASP A 1 206 ? 26.129 6.512 -14.049 1.00 56.97 206 ASP A N 1
ATOM 1597 C CA . ASP A 1 206 ? 24.828 6.013 -14.470 1.00 56.97 206 ASP A CA 1
ATOM 1598 C C . ASP A 1 206 ? 24.371 4.877 -13.548 1.00 56.97 206 ASP A C 1
ATOM 1600 O O . ASP A 1 206 ? 24.861 3.749 -13.598 1.00 56.97 206 ASP A O 1
ATOM 1604 N N . PHE A 1 207 ? 23.415 5.189 -12.680 1.00 53.25 207 PHE A N 1
ATOM 1605 C CA . PHE A 1 207 ? 22.809 4.222 -11.771 1.00 53.25 207 PHE A CA 1
ATOM 1606 C C . PHE A 1 207 ? 21.595 3.501 -12.375 1.00 53.25 207 PHE A C 1
ATOM 1608 O O . PHE A 1 207 ? 20.997 2.661 -11.701 1.00 53.25 207 PHE A O 1
ATOM 1615 N N . SER A 1 208 ? 21.212 3.794 -13.625 1.00 49.09 208 SER A N 1
ATOM 1616 C CA . SER A 1 208 ? 20.063 3.152 -14.282 1.00 49.09 208 SER A CA 1
ATOM 1617 C C . SER A 1 208 ? 20.232 1.632 -14.424 1.00 49.09 208 SER A C 1
ATOM 1619 O O . SER A 1 208 ? 19.246 0.898 -14.370 1.00 49.09 208 SER A O 1
ATOM 1621 N N . GLY A 1 209 ? 21.477 1.148 -14.502 1.00 45.47 209 GLY A N 1
ATOM 1622 C CA . GLY A 1 209 ? 21.820 -0.278 -14.541 1.00 45.47 209 GLY A CA 1
ATOM 1623 C C . GLY A 1 209 ? 21.842 -0.990 -13.182 1.00 45.47 209 GLY A C 1
ATOM 1624 O O . GLY A 1 209 ? 21.912 -2.212 -13.146 1.00 45.47 209 GLY A O 1
ATOM 1625 N N . ALA A 1 210 ? 21.748 -0.278 -12.052 1.00 46.56 210 ALA A N 1
ATOM 1626 C CA . ALA A 1 210 ? 21.889 -0.885 -10.721 1.00 46.56 210 ALA A CA 1
ATOM 1627 C C . ALA A 1 210 ? 20.694 -1.768 -10.303 1.00 46.56 210 ALA A C 1
ATOM 1629 O O . ALA A 1 210 ? 20.798 -2.545 -9.356 1.00 46.56 210 ALA A O 1
ATOM 1630 N N . VAL A 1 211 ? 19.556 -1.653 -10.997 1.00 47.19 211 VAL A N 1
ATOM 1631 C CA . VAL A 1 211 ? 18.324 -2.417 -10.714 1.00 47.19 211 VAL A CA 1
ATOM 1632 C C . VAL A 1 211 ? 18.202 -3.663 -11.605 1.00 47.19 211 VAL A C 1
ATOM 1634 O O . VAL A 1 211 ? 17.507 -4.608 -11.245 1.00 47.19 211 VAL A O 1
ATOM 1637 N N . GLY A 1 212 ? 18.910 -3.708 -12.735 1.00 51.44 212 GLY A N 1
ATOM 1638 C CA . GLY A 1 212 ? 18.970 -4.862 -13.631 1.00 51.44 212 GLY A CA 1
ATOM 1639 C C . GLY A 1 212 ? 20.383 -5.410 -13.637 1.00 51.44 212 GLY A C 1
ATOM 1640 O O . GLY A 1 212 ? 21.190 -4.996 -14.463 1.00 51.44 212 GLY A O 1
ATOM 1641 N N . GLY A 1 213 ? 20.688 -6.292 -12.683 1.00 51.12 213 GLY A N 1
ATOM 1642 C CA . GLY A 1 213 ? 22.024 -6.858 -12.534 1.00 51.12 213 GLY A CA 1
ATOM 1643 C C . GLY A 1 213 ? 22.512 -7.439 -13.858 1.00 51.12 213 GLY A C 1
ATOM 1644 O O . GLY A 1 213 ? 21.992 -8.448 -14.316 1.00 51.12 213 GLY A O 1
ATOM 1645 N N . THR A 1 214 ? 23.527 -6.811 -14.448 1.00 50.22 214 THR A N 1
ATOM 1646 C CA . THR A 1 214 ? 24.277 -7.318 -15.608 1.00 50.22 214 THR A CA 1
ATOM 1647 C C . THR A 1 214 ? 25.188 -8.490 -15.234 1.00 50.22 214 THR A C 1
ATOM 1649 O O . THR A 1 214 ? 25.981 -8.959 -16.051 1.00 50.22 214 THR A O 1
ATOM 1652 N N . GLU A 1 215 ? 25.116 -8.961 -13.988 1.00 54.31 215 GLU A N 1
ATOM 1653 C CA . GLU A 1 215 ? 25.757 -10.197 -13.582 1.00 54.31 215 GLU A CA 1
ATOM 1654 C C . GLU A 1 215 ? 25.006 -11.363 -14.222 1.00 54.31 215 GLU A C 1
ATOM 1656 O O . GLU A 1 215 ? 23.806 -11.552 -14.029 1.00 54.31 215 GLU A O 1
ATOM 1661 N N . ARG A 1 216 ? 25.733 -12.160 -15.008 1.00 58.06 216 ARG A N 1
ATOM 1662 C CA . ARG A 1 216 ? 25.253 -13.469 -15.461 1.00 58.06 216 ARG A CA 1
ATOM 1663 C C . ARG A 1 216 ? 24.782 -14.259 -14.237 1.00 58.06 216 ARG A C 1
ATOM 1665 O O . ARG A 1 216 ? 25.353 -14.099 -13.161 1.00 58.06 216 ARG A O 1
ATOM 1672 N N . LEU A 1 217 ? 23.787 -15.130 -14.408 1.00 72.75 217 LEU A N 1
ATOM 1673 C CA . LEU A 1 217 ? 23.318 -16.063 -13.376 1.00 72.75 217 LEU A CA 1
ATOM 1674 C C . LEU A 1 217 ? 24.489 -16.939 -12.890 1.00 72.75 217 LEU A C 1
ATOM 1676 O O . LEU A 1 217 ? 24.772 -18.000 -13.444 1.00 72.75 217 LEU A O 1
ATOM 1680 N N . THR A 1 218 ? 25.220 -16.456 -11.892 1.00 78.81 218 THR A N 1
ATOM 1681 C CA . THR A 1 218 ? 26.348 -17.139 -11.260 1.00 78.81 218 THR A CA 1
ATOM 1682 C C . THR A 1 218 ? 25.848 -17.955 -10.076 1.00 78.81 218 THR A C 1
ATOM 1684 O O . THR A 1 218 ? 24.754 -17.737 -9.560 1.00 78.81 218 THR A O 1
ATOM 1687 N N . TRP A 1 219 ? 26.661 -18.892 -9.593 1.00 83.12 219 TRP A N 1
ATOM 1688 C CA . TRP A 1 219 ? 26.323 -19.677 -8.402 1.00 83.12 219 TRP A CA 1
ATOM 1689 C C . TRP A 1 219 ? 26.097 -18.798 -7.154 1.00 83.12 219 TRP A C 1
ATOM 1691 O O . TRP A 1 219 ? 25.320 -19.164 -6.275 1.00 83.12 219 TRP A O 1
ATOM 1701 N N . SER A 1 220 ? 26.746 -17.629 -7.085 1.00 84.56 220 SER A N 1
ATOM 1702 C CA . SER A 1 220 ? 26.632 -16.656 -5.992 1.00 84.56 220 SER A CA 1
ATOM 1703 C C . SER A 1 220 ? 25.405 -15.748 -6.101 1.00 84.56 220 SER A C 1
ATOM 1705 O O . SER A 1 220 ? 25.108 -15.026 -5.151 1.00 84.56 220 SER A O 1
ATOM 1707 N N . TRP A 1 221 ? 24.675 -15.795 -7.220 1.00 83.06 221 TRP A N 1
ATOM 1708 C CA . TRP A 1 221 ? 23.541 -14.918 -7.516 1.00 83.06 221 TRP A CA 1
ATOM 1709 C C . TRP A 1 221 ? 22.517 -14.803 -6.373 1.00 83.06 221 TRP A C 1
ATOM 1711 O O . TRP A 1 221 ? 22.229 -13.678 -5.953 1.00 83.06 221 TRP A O 1
ATOM 1721 N N . PRO A 1 222 ? 22.011 -15.908 -5.781 1.00 88.00 222 PRO A N 1
ATOM 1722 C CA . PRO A 1 222 ? 21.020 -15.798 -4.713 1.00 88.00 222 PRO A CA 1
ATOM 1723 C C . PRO A 1 222 ? 21.567 -15.108 -3.459 1.00 88.00 222 PRO A C 1
ATOM 1725 O O . PRO A 1 222 ? 20.843 -14.377 -2.785 1.00 88.00 222 PRO A O 1
ATOM 1728 N N . LEU A 1 223 ? 22.851 -15.319 -3.149 1.00 88.44 223 LEU A N 1
ATOM 1729 C CA . LEU A 1 223 ? 23.496 -14.729 -1.979 1.00 88.44 223 LEU A CA 1
ATOM 1730 C C . LEU A 1 223 ? 23.738 -13.229 -2.179 1.00 88.44 223 LEU A C 1
ATOM 1732 O O . LEU A 1 223 ? 23.426 -12.439 -1.287 1.00 88.44 223 LEU A O 1
ATOM 1736 N N . SER A 1 224 ? 24.230 -12.835 -3.356 1.00 85.19 224 SER A N 1
ATOM 1737 C CA . SER A 1 224 ? 24.421 -11.428 -3.720 1.00 85.19 224 SER A CA 1
ATOM 1738 C C . SER A 1 224 ? 23.100 -10.656 -3.685 1.00 85.19 224 SER A C 1
ATOM 1740 O O . SER A 1 224 ? 23.050 -9.561 -3.123 1.00 85.19 224 SER A O 1
ATOM 1742 N N . ASN A 1 225 ? 22.007 -11.245 -4.188 1.00 85.94 225 ASN A N 1
ATOM 1743 C CA . ASN A 1 225 ? 20.694 -10.599 -4.164 1.00 85.94 225 ASN A CA 1
ATOM 1744 C C . ASN A 1 225 ? 20.168 -10.381 -2.746 1.00 85.94 225 ASN A C 1
ATOM 1746 O O . ASN A 1 225 ? 19.672 -9.298 -2.440 1.00 85.94 225 ASN A O 1
ATOM 1750 N N . VAL A 1 226 ? 20.299 -11.369 -1.856 1.00 88.94 226 VAL A N 1
ATOM 1751 C CA . VAL A 1 226 ? 19.904 -11.199 -0.449 1.00 88.94 226 VAL A CA 1
ATOM 1752 C C . VAL A 1 226 ? 20.779 -10.157 0.246 1.00 88.94 226 VAL A C 1
ATOM 1754 O O . VAL A 1 226 ? 20.260 -9.351 1.016 1.00 88.94 226 VAL A O 1
ATOM 1757 N N . GLY A 1 227 ? 22.084 -10.127 -0.041 1.00 88.44 227 GLY A N 1
ATOM 1758 C CA . GLY A 1 227 ? 22.992 -9.104 0.482 1.00 88.44 227 GLY A CA 1
ATOM 1759 C C . GLY A 1 227 ? 22.586 -7.689 0.060 1.00 88.44 227 GLY A C 1
ATOM 1760 O O . GLY A 1 227 ? 22.495 -6.784 0.896 1.00 88.44 227 GLY A O 1
ATOM 1761 N N . LEU A 1 228 ? 22.257 -7.505 -1.221 1.00 84.62 228 LEU A N 1
ATOM 1762 C CA . LEU A 1 228 ? 21.755 -6.238 -1.752 1.00 84.62 228 LEU A CA 1
ATOM 1763 C C . LEU A 1 228 ? 20.393 -5.870 -1.146 1.00 84.62 228 LEU A C 1
ATOM 1765 O O . LEU A 1 228 ? 20.189 -4.737 -0.709 1.00 84.62 228 LEU A O 1
ATOM 1769 N N . TRP A 1 229 ? 19.481 -6.838 -1.056 1.00 89.19 229 TRP A N 1
ATOM 1770 C CA . TRP A 1 229 ? 18.164 -6.667 -0.447 1.00 89.19 229 TRP A CA 1
ATOM 1771 C C . TRP A 1 229 ? 18.275 -6.230 1.015 1.00 89.19 229 TRP A C 1
ATOM 1773 O O . TRP A 1 229 ? 17.652 -5.245 1.396 1.00 89.19 229 TRP A O 1
ATOM 1783 N N . LEU A 1 230 ? 19.120 -6.875 1.825 1.00 91.31 230 LEU A N 1
ATOM 1784 C CA . LEU A 1 230 ? 19.355 -6.483 3.221 1.00 91.31 230 LEU A CA 1
ATOM 1785 C C . LEU A 1 230 ? 19.891 -5.054 3.343 1.00 91.31 230 LEU A C 1
ATOM 1787 O O . LEU A 1 230 ? 19.539 -4.346 4.285 1.00 91.31 230 LEU A O 1
ATOM 1791 N N . SER A 1 231 ? 20.714 -4.631 2.386 1.00 87.44 231 SER A N 1
ATOM 1792 C CA . SER A 1 231 ? 21.313 -3.297 2.376 1.00 87.44 231 SER A CA 1
ATOM 1793 C C . SER A 1 231 ? 20.291 -2.211 2.023 1.00 87.44 231 SER A C 1
ATOM 1795 O O . SER A 1 231 ? 20.248 -1.163 2.663 1.00 87.44 231 SER A O 1
ATOM 1797 N N . ILE A 1 232 ? 19.438 -2.460 1.024 1.00 83.25 232 ILE A N 1
ATOM 1798 C CA . ILE A 1 232 ? 18.469 -1.474 0.524 1.00 83.25 232 ILE A CA 1
ATOM 1799 C C . ILE A 1 232 ? 17.185 -1.465 1.363 1.00 83.25 232 ILE A C 1
ATOM 1801 O O . ILE A 1 232 ? 16.591 -0.405 1.591 1.00 83.25 232 ILE A O 1
ATOM 1805 N N . GLN A 1 233 ? 16.737 -2.624 1.852 1.00 89.25 233 GLN A N 1
ATOM 1806 C CA . GLN A 1 233 ? 15.386 -2.753 2.390 1.00 89.25 233 GLN A CA 1
ATOM 1807 C C . GLN A 1 233 ? 15.038 -1.864 3.569 1.00 89.25 233 GLN A C 1
ATOM 1809 O O . GLN A 1 233 ? 13.943 -1.293 3.529 1.00 89.25 233 GLN A O 1
ATOM 1814 N N . PRO A 1 234 ? 15.898 -1.684 4.583 1.00 88.19 234 PRO A N 1
ATOM 1815 C CA . PRO A 1 234 ? 15.585 -0.808 5.706 1.00 88.19 234 PRO A CA 1
ATOM 1816 C C . PRO A 1 234 ? 15.226 0.624 5.278 1.00 88.19 234 PRO A C 1
ATOM 1818 O O . PRO A 1 234 ? 14.404 1.267 5.928 1.00 88.19 234 PRO A O 1
ATOM 1821 N N . LEU A 1 235 ? 15.784 1.106 4.160 1.00 85.12 235 LEU A N 1
ATOM 1822 C CA . LEU A 1 235 ? 15.522 2.439 3.609 1.00 85.12 235 LEU A CA 1
ATOM 1823 C C . LEU A 1 235 ? 14.484 2.444 2.470 1.00 85.12 235 LEU A C 1
ATOM 1825 O O . LEU A 1 235 ? 14.051 3.515 2.043 1.00 85.12 235 LEU A O 1
ATOM 1829 N N . SER A 1 236 ? 14.018 1.281 2.004 1.00 84.62 236 SER A N 1
ATOM 1830 C CA . SER A 1 236 ? 13.084 1.168 0.866 1.00 84.62 236 SER A CA 1
ATOM 1831 C C . SER A 1 236 ? 11.751 1.904 1.068 1.00 84.62 236 SER A C 1
ATOM 1833 O O . SER A 1 236 ? 11.160 2.412 0.113 1.00 84.62 236 SER A O 1
ATOM 1835 N N . ILE A 1 237 ? 11.286 2.035 2.316 1.00 83.75 237 ILE A N 1
ATOM 1836 C CA . ILE A 1 237 ? 10.068 2.789 2.658 1.00 83.75 237 ILE A CA 1
ATOM 1837 C C . ILE A 1 237 ? 10.208 4.303 2.425 1.00 83.75 237 ILE A C 1
ATOM 1839 O O . ILE A 1 237 ? 9.194 4.983 2.283 1.00 83.75 237 ILE A O 1
ATOM 1843 N N . LEU A 1 238 ? 11.439 4.827 2.380 1.00 77.88 238 LEU A N 1
ATOM 1844 C CA . LEU A 1 238 ? 11.741 6.228 2.056 1.00 77.88 238 LEU A CA 1
ATOM 1845 C C . LEU A 1 238 ? 11.904 6.434 0.545 1.00 77.88 238 LEU A C 1
ATOM 1847 O O . LEU A 1 238 ? 11.638 7.518 0.034 1.00 77.88 238 LEU A O 1
ATOM 1851 N N . GLY A 1 239 ? 12.329 5.384 -0.161 1.00 69.38 239 GLY A N 1
ATOM 1852 C CA . GLY A 1 239 ? 12.585 5.389 -1.600 1.00 69.38 239 GLY A CA 1
ATOM 1853 C C . GLY A 1 239 ? 11.365 5.093 -2.478 1.00 69.38 239 GLY A C 1
ATOM 1854 O O . GLY A 1 239 ? 11.506 5.046 -3.696 1.00 69.38 239 GLY A O 1
ATOM 1855 N N . THR A 1 240 ? 10.174 4.873 -1.907 1.00 76.88 240 THR A N 1
ATOM 1856 C CA . THR A 1 240 ? 8.991 4.434 -2.668 1.00 76.88 240 THR A CA 1
ATOM 1857 C C . THR A 1 240 ? 7.707 5.163 -2.269 1.00 76.88 240 THR A C 1
ATOM 1859 O O . THR A 1 240 ? 7.517 5.583 -1.130 1.00 76.88 240 THR A O 1
ATOM 1862 N N . LEU A 1 241 ? 6.751 5.243 -3.203 1.00 84.00 241 LEU A N 1
ATOM 1863 C CA . LEU A 1 241 ? 5.394 5.761 -2.951 1.00 84.00 241 LEU A CA 1
ATOM 1864 C C . LEU A 1 241 ? 4.483 4.759 -2.216 1.00 84.00 241 LEU A C 1
ATOM 1866 O O . LEU A 1 241 ? 3.275 4.975 -2.103 1.00 84.00 241 LEU A O 1
ATOM 1870 N N . ILE A 1 242 ? 5.040 3.662 -1.696 1.00 88.31 242 ILE A N 1
ATOM 1871 C CA . ILE A 1 242 ? 4.270 2.602 -1.042 1.00 88.31 242 ILE A CA 1
ATOM 1872 C C . ILE A 1 242 ? 3.592 3.126 0.230 1.00 88.31 242 ILE A C 1
ATOM 1874 O O . ILE A 1 242 ? 2.412 2.856 0.446 1.00 88.31 242 ILE A O 1
ATOM 1878 N N . VAL A 1 243 ? 4.300 3.905 1.053 1.00 90.88 243 VAL A N 1
ATOM 1879 C CA . VAL A 1 243 ? 3.766 4.448 2.314 1.00 90.88 243 VAL A CA 1
ATOM 1880 C C . VAL A 1 243 ? 2.557 5.372 2.095 1.00 90.88 243 VAL A C 1
ATOM 1882 O O . VAL A 1 243 ? 1.493 5.073 2.646 1.00 90.88 243 VAL A O 1
ATOM 1885 N N . PRO A 1 244 ? 2.645 6.458 1.294 1.00 91.12 244 PRO A N 1
ATOM 1886 C CA . PRO A 1 244 ? 1.497 7.335 1.073 1.00 91.12 244 PRO A CA 1
ATOM 1887 C C . PRO A 1 244 ? 0.323 6.597 0.418 1.00 91.12 244 PRO A C 1
ATOM 1889 O O . PRO A 1 244 ? -0.816 6.767 0.850 1.00 91.12 244 PRO A O 1
ATOM 1892 N N . ALA A 1 245 ? 0.582 5.718 -0.557 1.00 90.12 245 ALA A N 1
ATOM 1893 C CA . ALA A 1 245 ? -0.470 4.937 -1.202 1.00 90.12 245 ALA A CA 1
ATOM 1894 C C . ALA A 1 245 ? -1.177 3.986 -0.220 1.00 90.12 245 ALA A C 1
ATOM 1896 O O . ALA A 1 245 ? -2.408 3.945 -0.177 1.00 90.12 245 ALA A O 1
ATOM 1897 N N . ALA A 1 246 ? -0.425 3.274 0.626 1.00 92.94 246 ALA A N 1
ATOM 1898 C CA . ALA A 1 246 ? -0.992 2.396 1.647 1.00 92.94 246 ALA A CA 1
ATOM 1899 C C . ALA A 1 246 ? -1.824 3.167 2.680 1.00 92.94 246 ALA A C 1
ATOM 1901 O O . ALA A 1 246 ? -2.871 2.685 3.114 1.00 92.94 246 ALA A O 1
ATOM 1902 N N . PHE A 1 247 ? -1.414 4.377 3.058 1.00 94.81 247 PHE A N 1
ATOM 1903 C CA . PHE A 1 247 ? -2.194 5.213 3.969 1.00 94.81 247 PHE A CA 1
ATOM 1904 C C . PHE A 1 247 ? -3.486 5.733 3.346 1.00 94.81 247 PHE A C 1
ATOM 1906 O O . PHE A 1 247 ? -4.514 5.721 4.023 1.00 94.81 247 PHE A O 1
ATOM 1913 N N . ILE A 1 248 ? -3.467 6.109 2.065 1.00 92.56 248 ILE A N 1
ATOM 1914 C CA . ILE A 1 248 ? -4.688 6.443 1.319 1.00 92.56 248 ILE A CA 1
ATOM 1915 C C . ILE A 1 248 ? -5.624 5.232 1.283 1.00 92.56 248 ILE A C 1
ATOM 1917 O O . ILE A 1 248 ? -6.807 5.359 1.586 1.00 92.56 248 ILE A O 1
ATOM 1921 N N . GLY A 1 249 ? -5.096 4.041 0.994 1.00 91.38 249 GLY A N 1
ATOM 1922 C CA . GLY A 1 249 ? -5.871 2.801 1.015 1.00 91.38 249 GLY A CA 1
ATOM 1923 C C . GLY A 1 249 ? -6.486 2.498 2.380 1.00 91.38 249 GLY A C 1
ATOM 1924 O O . GLY A 1 249 ? -7.665 2.162 2.482 1.00 91.38 249 GLY A O 1
ATOM 1925 N N . ALA A 1 250 ? -5.707 2.669 3.447 1.00 94.38 250 ALA A N 1
ATOM 1926 C CA . ALA A 1 250 ? -6.181 2.508 4.814 1.00 94.38 250 ALA A CA 1
ATOM 1927 C C . ALA A 1 250 ? -7.273 3.529 5.173 1.00 94.38 250 ALA A C 1
ATOM 1929 O O . ALA A 1 250 ? -8.240 3.174 5.839 1.00 94.38 250 ALA A O 1
ATOM 1930 N N . TRP A 1 251 ? -7.160 4.775 4.712 1.00 94.31 251 TRP A N 1
ATOM 1931 C CA . TRP A 1 251 ? -8.223 5.769 4.864 1.00 94.31 251 TRP A CA 1
ATOM 1932 C C . TRP A 1 251 ? -9.482 5.367 4.087 1.00 94.31 251 TRP A C 1
ATOM 1934 O O . TRP A 1 251 ? -10.563 5.334 4.673 1.00 94.31 251 TRP A O 1
ATOM 1944 N N . LEU A 1 252 ? -9.354 4.942 2.826 1.00 90.62 252 LEU A N 1
ATOM 1945 C CA . LEU A 1 252 ? -10.487 4.489 2.011 1.00 90.62 252 LEU A CA 1
ATOM 1946 C C . LEU A 1 252 ? -11.261 3.334 2.660 1.00 90.62 252 LEU A C 1
ATOM 1948 O O . LEU A 1 252 ? -12.484 3.297 2.559 1.00 90.62 252 LEU A O 1
ATOM 1952 N N . ALA A 1 253 ? -10.585 2.435 3.381 1.00 90.69 253 ALA A N 1
ATOM 1953 C CA . ALA A 1 253 ? -11.229 1.342 4.119 1.00 90.69 253 ALA A CA 1
ATOM 1954 C C . ALA A 1 253 ? -12.150 1.807 5.258 1.00 90.69 253 ALA A C 1
ATOM 1956 O O . ALA A 1 253 ? -12.963 1.023 5.739 1.00 90.69 253 ALA A O 1
ATOM 1957 N N . THR A 1 254 ? -12.024 3.062 5.698 1.00 90.25 254 THR A N 1
ATOM 1958 C CA . THR A 1 254 ? -12.929 3.684 6.679 1.00 90.25 254 THR A CA 1
ATOM 1959 C C . THR A 1 254 ? -14.063 4.485 6.044 1.00 90.25 254 THR A C 1
ATOM 1961 O O . THR A 1 254 ? -14.871 5.057 6.767 1.00 90.25 254 THR A O 1
ATOM 1964 N N . THR A 1 255 ? -14.133 4.525 4.712 1.00 88.50 255 THR A N 1
ATOM 1965 C CA . THR A 1 255 ? -15.146 5.271 3.955 1.00 88.50 255 THR A CA 1
ATOM 1966 C C . THR A 1 255 ? -16.077 4.335 3.193 1.00 88.50 255 THR A C 1
ATOM 1968 O O . THR A 1 255 ? -15.711 3.207 2.856 1.00 88.50 255 THR A O 1
ATOM 1971 N N . ASP A 1 256 ? -17.248 4.845 2.818 1.00 83.12 256 ASP A N 1
ATOM 1972 C CA . ASP A 1 256 ? -18.212 4.112 1.993 1.00 83.12 256 ASP A CA 1
ATOM 1973 C C . ASP A 1 256 ? -17.897 4.170 0.488 1.00 83.12 256 ASP A C 1
ATOM 1975 O O . ASP A 1 256 ? -18.604 3.563 -0.310 1.00 83.12 256 ASP A O 1
ATOM 1979 N N . ILE A 1 257 ? -16.820 4.857 0.077 1.00 80.62 257 ILE A N 1
ATOM 1980 C CA . ILE A 1 257 ? -16.475 5.082 -1.341 1.00 80.62 257 ILE A CA 1
ATOM 1981 C C . ILE A 1 257 ? -16.277 3.759 -2.096 1.00 80.62 257 ILE A C 1
ATOM 1983 O O . ILE A 1 257 ? -16.726 3.616 -3.230 1.00 80.62 257 ILE A O 1
ATOM 1987 N N . VAL A 1 258 ? -15.593 2.794 -1.472 1.00 75.50 258 VAL A N 1
ATOM 1988 C CA . VAL A 1 258 ? -15.302 1.479 -2.077 1.00 75.50 258 VAL A CA 1
ATOM 1989 C C . VAL A 1 258 ? -16.419 0.469 -1.796 1.00 75.50 258 VAL A C 1
ATOM 1991 O O . VAL A 1 258 ? -16.661 -0.423 -2.607 1.00 75.50 258 VAL A O 1
ATOM 1994 N N . SER A 1 259 ? -17.096 0.604 -0.655 1.00 76.00 259 SER A N 1
ATOM 1995 C CA . SER A 1 259 ? -18.161 -0.304 -0.209 1.00 76.00 259 SER A CA 1
ATOM 1996 C C . SER A 1 259 ? -19.470 -0.089 -0.979 1.00 76.00 259 SER A C 1
ATOM 1998 O O . SER A 1 259 ? -20.169 -1.058 -1.266 1.00 76.00 259 SER A O 1
ATOM 2000 N N . ASP A 1 260 ? -19.771 1.158 -1.355 1.00 79.62 260 ASP A N 1
ATOM 2001 C CA . ASP A 1 260 ? -20.909 1.545 -2.193 1.00 79.62 260 ASP A CA 1
ATOM 2002 C C . ASP A 1 260 ? -20.426 2.317 -3.442 1.00 79.62 260 ASP A C 1
ATOM 2004 O O . ASP A 1 260 ? -20.475 3.558 -3.506 1.00 79.62 260 ASP A O 1
ATOM 2008 N N . PRO A 1 261 ? -19.930 1.591 -4.463 1.00 78.31 261 PRO A N 1
ATOM 2009 C CA . PRO A 1 261 ? -19.388 2.205 -5.668 1.00 78.31 261 PRO A CA 1
ATOM 2010 C C . PRO A 1 261 ? -20.471 2.846 -6.545 1.00 78.31 261 PRO A C 1
ATOM 2012 O O . PRO A 1 261 ? -20.163 3.749 -7.323 1.00 78.31 261 PRO A O 1
ATOM 2015 N N . GLN A 1 262 ? -21.738 2.420 -6.436 1.00 82.25 262 GLN A N 1
ATOM 2016 C CA . GLN A 1 262 ? -22.813 2.970 -7.268 1.00 82.25 262 GLN A CA 1
ATOM 2017 C C . GLN A 1 262 ? -23.084 4.432 -6.928 1.00 82.25 262 GLN A C 1
ATOM 2019 O O . GLN A 1 262 ? -23.230 5.265 -7.828 1.00 82.25 262 GLN A O 1
ATOM 2024 N N . ARG A 1 263 ? -23.063 4.758 -5.634 1.00 84.75 263 ARG A N 1
ATOM 2025 C CA . ARG A 1 263 ? -23.266 6.121 -5.144 1.00 84.75 263 ARG A CA 1
ATOM 2026 C C . ARG A 1 263 ? -22.118 7.071 -5.503 1.00 84.75 263 ARG A C 1
ATOM 2028 O O . ARG A 1 263 ? -22.339 8.273 -5.618 1.00 84.75 263 ARG A O 1
ATOM 2035 N N . HIS A 1 264 ? -20.922 6.538 -5.762 1.00 84.88 264 HIS A N 1
ATOM 2036 C CA . HIS A 1 264 ? -19.708 7.314 -6.047 1.00 84.88 264 HIS A CA 1
ATOM 2037 C C . HIS A 1 264 ? -19.173 7.124 -7.476 1.00 84.88 264 HIS A C 1
ATOM 2039 O O . HIS A 1 264 ? -18.027 7.472 -7.761 1.00 84.88 264 HIS A O 1
ATOM 2045 N N . ARG A 1 265 ? -19.994 6.610 -8.404 1.00 85.69 265 ARG A N 1
ATOM 2046 C CA . ARG A 1 265 ? -19.566 6.254 -9.770 1.00 85.69 265 ARG A CA 1
ATOM 2047 C C . ARG A 1 265 ? -18.867 7.389 -10.525 1.00 85.69 265 ARG A C 1
ATOM 2049 O O . ARG A 1 265 ? -17.876 7.142 -11.199 1.00 85.69 265 ARG A O 1
ATOM 2056 N N . SER A 1 266 ? -19.355 8.625 -10.412 1.00 85.38 266 SER A N 1
ATOM 2057 C CA . SER A 1 266 ? -18.777 9.781 -11.110 1.00 85.38 266 SER A CA 1
ATOM 2058 C C . SER A 1 266 ? -17.404 10.141 -10.552 1.00 85.38 266 SER A C 1
ATOM 2060 O O . SER A 1 266 ? -16.485 10.392 -11.321 1.00 85.38 266 SER A O 1
ATOM 2062 N N . LEU A 1 267 ? -17.243 10.092 -9.228 1.00 84.56 267 LEU A N 1
ATOM 2063 C CA . LEU A 1 267 ? -15.962 10.298 -8.561 1.00 84.56 267 LEU A CA 1
ATOM 2064 C C . LEU A 1 267 ? -14.960 9.203 -8.945 1.00 84.56 267 LEU A C 1
ATOM 2066 O O . LEU A 1 267 ? -13.813 9.511 -9.255 1.00 84.56 267 LEU A O 1
ATOM 2070 N N . LEU A 1 268 ? -15.389 7.938 -8.970 1.00 84.12 268 LEU A N 1
ATOM 2071 C CA . LEU A 1 268 ? -14.540 6.807 -9.355 1.00 84.12 268 LEU A CA 1
ATOM 2072 C C . LEU A 1 268 ? -14.085 6.913 -10.817 1.00 84.12 268 LEU A C 1
ATOM 2074 O O . LEU A 1 268 ? -12.899 6.771 -11.096 1.00 84.12 268 LEU A O 1
ATOM 2078 N N . TRP A 1 269 ? -14.990 7.234 -11.744 1.00 84.81 269 TRP A N 1
ATOM 2079 C CA . TRP A 1 269 ? -14.630 7.433 -13.150 1.00 84.81 269 TRP A CA 1
ATOM 2080 C C . TRP A 1 269 ? -13.770 8.677 -13.375 1.00 84.81 269 TRP A C 1
ATOM 2082 O O . TRP A 1 269 ? -12.817 8.615 -14.148 1.00 84.81 269 TRP A O 1
ATOM 2092 N N . ALA A 1 270 ? -14.053 9.784 -12.685 1.00 87.25 270 ALA A N 1
ATOM 2093 C CA . ALA A 1 270 ? -13.251 11.000 -12.783 1.00 87.25 270 ALA A CA 1
ATOM 2094 C C . ALA A 1 270 ? -11.827 10.766 -12.264 1.00 87.25 270 ALA A C 1
ATOM 2096 O O . ALA A 1 270 ? -10.859 11.068 -12.956 1.00 87.25 270 ALA A O 1
ATOM 2097 N N . THR A 1 271 ? -11.687 10.173 -11.076 1.00 80.81 271 THR A N 1
ATOM 2098 C CA . THR A 1 271 ? -10.375 9.853 -10.491 1.00 80.81 271 THR A CA 1
ATOM 2099 C C . THR A 1 271 ? -9.614 8.825 -11.326 1.00 80.81 271 THR A C 1
ATOM 2101 O O . THR A 1 271 ? -8.414 8.996 -11.531 1.00 80.81 271 THR A O 1
ATOM 2104 N N . ALA A 1 272 ? -10.293 7.815 -11.880 1.00 79.56 272 ALA A N 1
ATOM 2105 C CA . ALA A 1 272 ? -9.686 6.866 -12.809 1.00 79.56 272 ALA A CA 1
ATOM 2106 C C . ALA A 1 272 ? -9.213 7.551 -14.100 1.00 79.56 272 ALA A C 1
ATOM 2108 O O . ALA A 1 272 ? -8.063 7.377 -14.489 1.00 79.56 272 ALA A O 1
ATOM 2109 N N . GLY A 1 273 ? -10.054 8.365 -14.744 1.00 82.75 273 GLY A N 1
ATOM 2110 C CA . GLY A 1 273 ? -9.704 9.067 -15.982 1.00 82.75 273 GLY A CA 1
ATOM 2111 C C . GLY A 1 273 ? -8.549 10.052 -15.793 1.00 82.75 273 GLY A C 1
ATOM 2112 O O . GLY A 1 273 ? -7.573 10.024 -16.542 1.00 82.75 273 GLY A O 1
ATOM 2113 N N . VAL A 1 274 ? -8.611 10.877 -14.746 1.00 82.69 274 VAL A N 1
ATOM 2114 C CA . VAL A 1 274 ? -7.549 11.832 -14.394 1.00 82.69 274 VAL A CA 1
ATOM 2115 C C . VAL A 1 274 ? -6.255 11.103 -14.024 1.00 82.69 274 VAL A C 1
ATOM 2117 O O . VAL A 1 274 ? -5.188 11.435 -14.531 1.00 82.69 274 VAL A O 1
ATOM 2120 N N . GLY A 1 275 ? -6.337 10.057 -13.200 1.00 76.81 275 GLY A N 1
ATOM 2121 C CA . GLY A 1 275 ? -5.175 9.254 -12.829 1.00 76.81 275 GLY A CA 1
ATOM 2122 C C . GLY A 1 275 ? -4.521 8.588 -14.039 1.00 76.81 275 GLY A C 1
ATOM 2123 O O . GLY A 1 275 ? -3.307 8.677 -14.203 1.00 76.81 275 GLY A O 1
ATOM 2124 N N . LEU A 1 276 ? -5.308 7.965 -14.923 1.00 78.38 276 LEU A N 1
ATOM 2125 C CA . LEU A 1 276 ? -4.810 7.285 -16.123 1.00 78.38 276 LEU A CA 1
ATOM 2126 C C . LEU A 1 276 ? -4.172 8.250 -17.125 1.00 78.38 276 LEU A C 1
ATOM 2128 O O . LEU A 1 276 ? -3.143 7.910 -17.710 1.00 78.38 276 LEU A O 1
ATOM 2132 N N . THR A 1 277 ? -4.758 9.434 -17.309 1.00 80.19 277 THR A N 1
ATOM 2133 C CA . THR A 1 277 ? -4.239 10.459 -18.227 1.00 80.19 277 THR A CA 1
ATOM 2134 C C . THR A 1 277 ? -2.941 11.066 -17.711 1.00 80.19 277 THR A C 1
ATOM 2136 O O . THR A 1 277 ? -1.953 11.077 -18.439 1.00 80.19 277 THR A O 1
ATOM 2139 N N . LEU A 1 278 ? -2.889 11.486 -16.445 1.00 78.31 278 LEU A N 1
ATOM 2140 C CA . LEU A 1 278 ? -1.674 12.040 -15.838 1.00 78.31 278 LEU A CA 1
ATOM 2141 C C . LEU A 1 278 ? -0.520 11.040 -15.831 1.00 78.31 278 LEU A C 1
ATOM 2143 O O . LEU A 1 278 ? 0.613 11.390 -16.157 1.00 78.31 278 LEU A O 1
ATOM 2147 N N . THR A 1 279 ? -0.811 9.782 -15.504 1.00 68.94 279 THR A N 1
ATOM 2148 C CA . THR A 1 279 ? 0.199 8.721 -15.536 1.00 68.94 279 THR A CA 1
ATOM 2149 C C . THR A 1 279 ? 0.632 8.382 -16.961 1.00 68.94 279 THR A C 1
ATOM 2151 O O . THR A 1 279 ? 1.808 8.107 -17.174 1.00 68.94 279 THR A O 1
ATOM 2154 N N . ALA A 1 280 ? -0.266 8.441 -17.955 1.00 78.50 280 ALA A N 1
ATOM 2155 C CA . ALA A 1 280 ? 0.094 8.182 -19.353 1.00 78.50 280 ALA A CA 1
ATOM 2156 C C . ALA A 1 280 ? 1.004 9.289 -19.878 1.00 78.50 280 ALA A 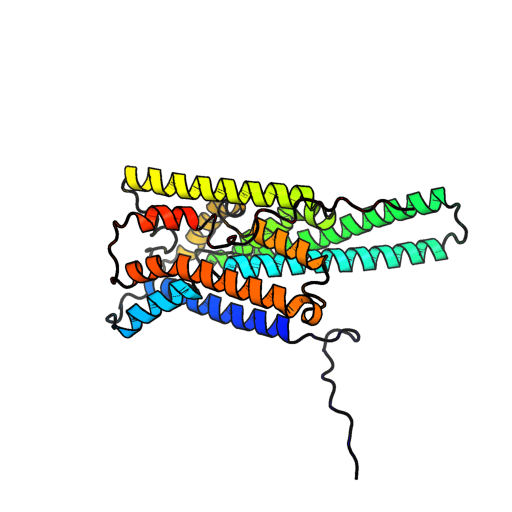C 1
ATOM 2158 O O . ALA A 1 280 ? 2.057 9.002 -20.435 1.00 78.50 280 ALA A O 1
ATOM 2159 N N . LEU A 1 281 ? 0.652 10.548 -19.611 1.00 78.38 281 LEU A N 1
ATOM 2160 C CA . LEU A 1 281 ? 1.479 11.704 -19.951 1.00 78.38 281 LEU A CA 1
ATOM 2161 C C . LEU A 1 281 ? 2.839 11.674 -19.243 1.00 78.38 281 LEU A C 1
ATOM 2163 O O . LEU A 1 281 ? 3.833 12.095 -19.826 1.00 78.38 281 LEU A O 1
ATOM 2167 N N . GLY A 1 282 ? 2.898 11.151 -18.015 1.00 71.56 282 GLY A N 1
ATOM 2168 C CA . GLY A 1 282 ? 4.147 10.983 -17.273 1.00 71.56 282 GLY A CA 1
ATOM 2169 C C . GLY A 1 282 ? 5.083 9.917 -17.856 1.00 71.56 282 GLY A C 1
ATOM 2170 O O . GLY A 1 282 ? 6.287 10.152 -17.918 1.00 71.56 282 GLY A O 1
ATOM 2171 N N . GLY A 1 283 ? 4.548 8.765 -18.282 1.00 70.56 283 GLY A N 1
ATOM 2172 C CA . GLY A 1 283 ? 5.339 7.632 -18.794 1.00 70.56 283 GLY A CA 1
ATOM 2173 C C . GLY A 1 283 ? 5.643 7.683 -20.294 1.00 70.56 283 GLY A C 1
ATOM 2174 O O . GLY A 1 283 ? 6.651 7.138 -20.742 1.00 70.56 283 GLY A O 1
ATOM 2175 N N . LEU A 1 284 ? 4.805 8.372 -21.076 1.00 79.00 284 LEU A N 1
ATOM 2176 C CA . LEU A 1 284 ? 4.935 8.478 -22.533 1.00 79.00 284 LEU A CA 1
ATOM 2177 C C . LEU A 1 284 ? 6.342 8.858 -22.994 1.00 79.00 284 LEU A C 1
ATOM 2179 O O . LEU A 1 284 ? 6.877 8.171 -23.864 1.00 79.00 284 LEU A O 1
ATOM 2183 N N . PRO A 1 285 ? 6.975 9.910 -22.451 1.00 76.31 285 PRO A N 1
ATOM 2184 C CA . PRO A 1 285 ? 8.151 10.409 -23.126 1.00 76.31 285 PRO A CA 1
ATOM 2185 C C . PRO A 1 285 ? 9.434 9.720 -22.617 1.00 76.31 285 PRO A C 1
ATOM 2187 O O . PRO A 1 285 ? 10.452 9.743 -23.302 1.00 76.31 285 PRO A O 1
ATOM 2190 N N . GLU A 1 286 ? 9.363 8.965 -21.510 1.00 69.69 286 GLU A N 1
ATOM 2191 C CA . GLU A 1 286 ? 10.340 7.910 -21.193 1.00 69.69 286 GLU A CA 1
ATOM 2192 C C . GLU A 1 286 ? 10.212 6.730 -22.161 1.00 69.69 286 GLU A C 1
ATOM 2194 O O . GLU A 1 286 ? 11.223 6.271 -22.690 1.00 69.69 286 GLU A O 1
ATOM 2199 N N . GLY A 1 287 ? 8.981 6.302 -22.459 1.00 78.00 287 GLY A N 1
ATOM 2200 C CA . GLY A 1 287 ? 8.701 5.276 -23.461 1.00 78.00 287 GLY A CA 1
ATOM 2201 C C . GLY A 1 287 ? 9.243 5.637 -24.846 1.00 78.00 287 GLY A C 1
ATOM 2202 O O . GLY A 1 287 ? 9.871 4.802 -25.489 1.00 78.00 287 GLY A O 1
ATOM 2203 N N . LEU A 1 288 ? 9.075 6.892 -25.283 1.00 82.88 288 LEU A N 1
ATOM 2204 C CA . LEU A 1 288 ? 9.615 7.382 -26.560 1.00 82.88 288 LEU A CA 1
ATOM 2205 C C . LEU A 1 288 ? 11.145 7.315 -26.607 1.00 82.88 288 LEU A C 1
ATOM 2207 O O . LEU A 1 288 ? 11.707 6.878 -27.608 1.00 82.88 288 LEU A O 1
ATOM 2211 N N . VAL A 1 289 ? 11.827 7.697 -25.524 1.00 77.62 289 VAL A N 1
ATOM 2212 C CA . VAL A 1 289 ? 13.292 7.594 -25.448 1.00 77.62 289 VAL A CA 1
ATOM 2213 C C . VAL A 1 289 ? 13.737 6.129 -25.415 1.00 77.62 289 VAL A C 1
ATOM 2215 O O . VAL A 1 289 ? 14.652 5.756 -26.145 1.00 77.62 289 VAL A O 1
ATOM 2218 N N . ALA A 1 290 ? 13.077 5.278 -24.625 1.00 74.81 290 ALA A N 1
ATOM 2219 C CA . ALA A 1 290 ? 13.385 3.848 -24.540 1.00 74.81 290 ALA A CA 1
ATOM 2220 C C . ALA A 1 290 ? 13.153 3.107 -25.873 1.00 74.81 290 ALA A C 1
ATOM 2222 O O . ALA A 1 290 ? 13.857 2.143 -26.186 1.00 74.81 290 ALA A O 1
ATOM 2223 N N . ALA A 1 291 ? 12.197 3.583 -26.674 1.00 82.81 291 ALA A N 1
ATOM 2224 C CA . ALA A 1 291 ? 11.907 3.100 -28.019 1.00 82.81 291 ALA A CA 1
ATOM 2225 C C . ALA A 1 291 ? 12.875 3.632 -29.096 1.00 82.81 291 ALA A C 1
ATOM 2227 O O . ALA A 1 291 ? 12.805 3.186 -30.239 1.00 82.81 291 ALA A O 1
ATOM 2228 N N . GLY A 1 292 ? 13.778 4.563 -28.758 1.00 80.25 292 GLY A N 1
ATOM 2229 C CA . GLY A 1 292 ? 14.679 5.216 -29.718 1.00 80.25 292 GLY A CA 1
ATOM 2230 C C . GLY A 1 292 ? 13.997 6.276 -30.593 1.00 80.25 292 GLY A C 1
ATOM 2231 O O . GLY A 1 292 ? 14.565 6.707 -31.589 1.00 80.25 292 GLY A O 1
ATOM 2232 N N . MET A 1 293 ? 12.784 6.696 -30.225 1.00 81.44 293 MET A N 1
ATOM 2233 C CA . MET A 1 293 ? 11.955 7.679 -30.936 1.00 81.44 293 MET A CA 1
ATOM 2234 C C . MET A 1 293 ? 12.074 9.099 -30.353 1.00 81.44 293 MET A C 1
ATOM 2236 O O . MET A 1 293 ? 11.376 10.009 -30.796 1.00 81.44 293 MET A O 1
ATOM 2240 N N . GLY A 1 294 ? 12.917 9.304 -29.338 1.00 72.69 294 GLY A N 1
ATOM 2241 C CA . GLY A 1 294 ? 13.119 10.596 -28.684 1.00 72.69 294 GLY A CA 1
ATOM 2242 C C . GLY A 1 294 ? 14.565 10.807 -28.243 1.00 72.69 294 GLY A C 1
ATOM 2243 O O . GLY A 1 294 ? 15.273 9.855 -27.919 1.00 72.69 294 GLY A O 1
ATOM 2244 N N . GLU A 1 295 ? 15.005 12.065 -28.212 1.00 65.62 295 GLU A N 1
ATOM 2245 C CA . GLU A 1 295 ? 16.372 12.425 -27.828 1.00 65.62 295 GLU A CA 1
ATOM 2246 C C . GLU A 1 295 ? 16.600 12.340 -26.311 1.00 65.62 295 GLU A C 1
ATOM 2248 O O . GLU A 1 295 ? 15.736 12.655 -25.489 1.00 65.62 295 GLU A O 1
ATOM 2253 N N . SER A 1 296 ? 17.808 11.934 -25.914 1.00 55.09 296 SER A N 1
ATOM 2254 C CA . SER A 1 296 ? 18.180 11.723 -24.512 1.00 55.09 296 SER A CA 1
ATOM 2255 C C . SER A 1 296 ? 18.331 13.017 -23.698 1.00 55.09 296 SER A C 1
ATOM 2257 O O . SER A 1 296 ? 18.228 12.945 -22.471 1.00 55.09 296 SER A O 1
ATOM 2259 N N . GLY A 1 297 ? 18.538 14.165 -24.360 1.00 49.78 297 GLY A N 1
ATOM 2260 C CA . GLY A 1 297 ? 18.905 15.457 -23.760 1.00 49.78 297 GLY A CA 1
ATOM 2261 C C . GLY A 1 297 ? 17.771 16.471 -23.566 1.00 49.78 297 GLY A C 1
ATOM 2262 O O . GLY A 1 297 ? 18.024 17.614 -23.188 1.00 49.78 297 GLY A O 1
ATOM 2263 N N . THR A 1 298 ? 16.515 16.114 -23.823 1.00 44.25 298 THR A N 1
ATOM 2264 C CA . THR A 1 298 ? 15.435 17.105 -23.791 1.00 44.25 298 THR A CA 1
ATOM 2265 C C . THR A 1 298 ? 15.128 17.558 -22.352 1.00 44.25 298 THR A C 1
ATOM 2267 O O . THR A 1 298 ? 14.843 16.739 -21.480 1.00 44.25 298 THR A O 1
ATOM 2270 N N . LEU A 1 299 ? 15.095 18.873 -22.103 1.00 41.62 299 LEU A N 1
ATOM 2271 C CA . LEU A 1 299 ? 14.706 19.532 -20.835 1.00 41.62 299 LEU A CA 1
ATOM 2272 C C . LEU A 1 299 ? 13.413 18.978 -20.187 1.00 41.62 299 LEU A C 1
ATOM 2274 O O . LEU A 1 299 ? 13.227 19.072 -18.969 1.00 41.62 299 LEU A O 1
ATOM 2278 N N . TRP A 1 300 ? 12.528 18.362 -20.981 1.00 42.78 300 TRP A N 1
ATOM 2279 C CA . TRP A 1 300 ? 11.325 17.672 -20.506 1.00 42.78 300 TRP A CA 1
ATOM 2280 C C . TRP A 1 300 ? 11.670 16.469 -19.597 1.00 42.78 300 TRP A C 1
ATOM 2282 O O . TRP A 1 300 ? 10.956 16.244 -18.626 1.00 42.78 300 TRP A O 1
ATOM 2292 N N . LYS A 1 301 ? 12.783 15.749 -19.827 1.00 42.81 301 LYS A N 1
ATOM 2293 C CA . LYS A 1 301 ? 13.242 14.600 -19.022 1.00 42.81 301 LYS A CA 1
ATOM 2294 C C . LYS A 1 301 ? 13.555 15.027 -17.587 1.00 42.81 301 LYS A C 1
ATOM 2296 O O . LYS A 1 301 ? 13.123 14.360 -16.654 1.00 42.81 301 LYS A O 1
ATOM 2301 N N . PHE A 1 302 ? 14.196 16.184 -17.398 1.00 38.94 302 PHE A N 1
ATOM 2302 C CA . PHE A 1 302 ? 14.435 16.781 -16.076 1.00 38.94 302 PHE A CA 1
ATOM 2303 C C . PHE A 1 302 ? 13.142 17.298 -15.435 1.00 38.94 302 PHE A C 1
ATOM 2305 O O . PHE A 1 302 ? 12.895 17.055 -14.256 1.00 38.94 302 PHE A O 1
ATOM 2312 N N . ARG A 1 303 ? 12.271 17.971 -16.198 1.00 38.69 303 ARG A N 1
ATOM 2313 C CA . ARG A 1 303 ? 11.032 18.550 -15.652 1.00 38.69 303 ARG A CA 1
ATOM 2314 C C . ARG A 1 303 ? 9.963 17.495 -15.338 1.00 38.69 303 ARG A C 1
ATOM 2316 O O . ARG A 1 303 ? 9.269 17.643 -14.339 1.00 38.69 303 ARG A O 1
ATOM 2323 N N . CYS A 1 304 ? 9.873 16.413 -16.111 1.00 39.03 304 CYS A N 1
ATOM 2324 C CA . CYS A 1 304 ? 8.911 15.328 -15.910 1.00 39.03 304 CYS A CA 1
ATOM 2325 C C . CYS A 1 304 ? 9.425 14.210 -15.002 1.00 39.03 304 CYS A C 1
ATOM 2327 O O . CYS A 1 304 ? 8.636 13.697 -14.220 1.00 39.03 304 CYS A O 1
ATOM 2329 N N . THR A 1 305 ? 10.727 13.894 -14.994 1.00 40.09 305 THR A N 1
ATOM 2330 C CA . THR A 1 305 ? 11.303 12.959 -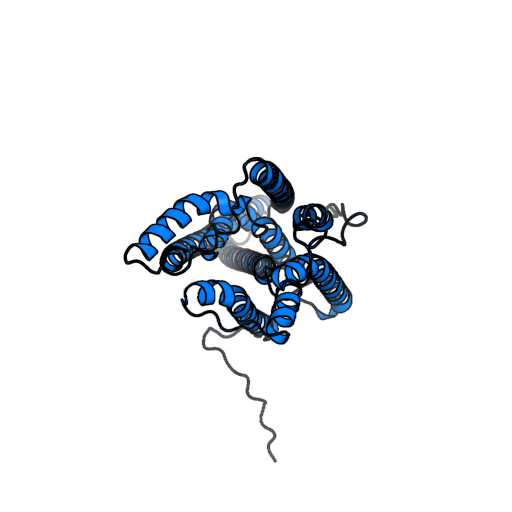14.002 1.00 40.09 305 THR A CA 1
ATOM 2331 C C . THR A 1 305 ? 11.233 13.527 -12.591 1.00 40.09 305 THR A C 1
ATOM 2333 O O . THR A 1 305 ? 10.795 12.827 -11.683 1.00 40.09 305 THR A O 1
ATOM 2336 N N . ASN A 1 306 ? 11.480 14.830 -12.427 1.00 37.47 306 ASN A N 1
ATOM 2337 C CA . ASN A 1 306 ? 11.251 15.528 -11.157 1.00 37.47 306 ASN A CA 1
ATOM 2338 C C . ASN A 1 306 ? 9.754 15.656 -10.808 1.00 37.47 306 ASN A C 1
ATOM 2340 O O . ASN A 1 306 ? 9.393 15.800 -9.643 1.00 37.47 306 ASN A O 1
ATOM 2344 N N . CYS A 1 307 ? 8.868 15.564 -11.805 1.00 36.56 307 CYS A N 1
ATOM 2345 C CA . CYS A 1 307 ? 7.417 15.523 -11.627 1.00 36.56 307 CYS A CA 1
ATOM 2346 C C . CYS A 1 307 ? 6.831 14.103 -11.493 1.00 36.56 307 CYS A C 1
ATOM 2348 O O . CYS A 1 307 ? 5.638 13.973 -11.209 1.00 36.56 307 CYS A O 1
ATOM 2350 N N . ARG A 1 308 ? 7.634 13.035 -11.612 1.00 41.53 308 ARG A N 1
ATOM 2351 C CA . ARG A 1 308 ? 7.177 11.670 -11.289 1.00 41.53 308 ARG A CA 1
ATOM 2352 C C . ARG A 1 308 ? 6.697 11.583 -9.837 1.00 41.53 308 ARG A C 1
ATOM 2354 O O . ARG A 1 308 ? 5.809 10.799 -9.541 1.00 41.53 308 ARG A O 1
ATOM 2361 N N . GLY A 1 309 ? 7.212 12.442 -8.951 1.00 41.31 309 GLY A N 1
ATOM 2362 C CA . GLY A 1 309 ? 6.771 12.532 -7.558 1.00 41.31 309 GLY A CA 1
ATOM 2363 C C . GLY A 1 309 ? 5.560 13.434 -7.285 1.00 41.31 309 GLY A C 1
ATOM 2364 O O . GLY A 1 309 ? 4.903 13.225 -6.269 1.00 41.31 309 GLY A O 1
ATOM 2365 N N . PHE A 1 310 ? 5.234 14.424 -8.137 1.00 36.56 310 PHE A N 1
ATOM 2366 C CA . PHE A 1 310 ? 4.367 15.536 -7.697 1.00 36.56 310 PHE A CA 1
ATOM 2367 C C . PHE A 1 310 ? 3.094 15.809 -8.534 1.00 36.56 310 PHE A C 1
ATOM 2369 O O . PHE A 1 310 ? 2.044 15.954 -7.916 1.00 36.56 310 PHE A O 1
ATOM 2376 N N . PRO A 1 311 ? 3.086 15.847 -9.884 1.00 39.00 311 PRO A N 1
ATOM 2377 C CA . PRO A 1 311 ? 1.813 15.948 -10.627 1.00 39.00 311 PRO A CA 1
ATOM 2378 C C . PRO A 1 311 ? 1.285 14.662 -11.290 1.00 39.00 311 PRO A C 1
ATOM 2380 O O . PRO A 1 311 ? 0.072 14.571 -11.469 1.00 39.00 311 PRO A O 1
ATOM 2383 N N . ALA A 1 312 ? 2.101 13.646 -11.610 1.00 37.56 312 ALA A N 1
ATOM 2384 C CA . ALA A 1 312 ? 1.603 12.466 -12.349 1.00 37.56 312 ALA A CA 1
ATOM 2385 C C . ALA A 1 312 ? 0.652 11.562 -11.528 1.00 37.56 312 ALA A C 1
ATOM 2387 O O . ALA A 1 312 ? -0.147 10.817 -12.092 1.00 37.56 312 ALA A O 1
ATOM 2388 N N . HIS A 1 313 ? 0.698 11.663 -10.195 1.00 39.75 313 HIS A N 1
ATOM 2389 C CA . HIS A 1 313 ? -0.158 10.898 -9.277 1.00 39.75 313 HIS A CA 1
ATOM 2390 C C . HIS A 1 313 ? -1.151 11.769 -8.480 1.00 39.75 313 HIS A C 1
ATOM 2392 O O . HIS A 1 313 ? -1.985 11.229 -7.760 1.00 39.75 313 HIS A O 1
ATOM 2398 N N . TRP A 1 314 ? -1.067 13.101 -8.592 1.00 35.03 314 TRP A N 1
ATOM 2399 C CA . TRP A 1 314 ? -1.755 14.058 -7.705 1.00 35.03 314 TRP A CA 1
ATOM 2400 C C . TRP A 1 314 ? -2.403 15.249 -8.423 1.00 35.03 314 TRP A C 1
ATOM 2402 O O . TRP A 1 314 ? -2.878 16.175 -7.759 1.00 35.03 314 TRP A O 1
ATOM 2412 N N . GLY A 1 315 ? -2.460 15.255 -9.758 1.00 29.36 315 GLY A N 1
ATOM 2413 C CA . GLY A 1 315 ? -3.181 16.284 -10.508 1.00 29.36 315 GLY A CA 1
ATOM 2414 C C . GLY A 1 315 ? -4.688 16.195 -10.270 1.00 29.36 315 GLY A C 1
ATOM 2415 O O . GLY A 1 315 ? -5.425 15.636 -11.066 1.00 29.36 315 GLY A O 1
ATOM 2416 N N . GLY A 1 316 ? -5.152 16.726 -9.145 1.00 31.62 316 GLY A N 1
ATOM 2417 C CA . GLY A 1 316 ? -6.572 16.795 -8.844 1.00 31.62 316 GLY A CA 1
ATOM 2418 C C . GLY A 1 316 ? -6.955 17.271 -7.454 1.00 31.62 316 GLY A C 1
ATOM 2419 O O . GLY A 1 316 ? -8.143 17.287 -7.193 1.00 31.62 316 GLY A O 1
ATOM 2420 N N . TRP A 1 317 ? -6.045 17.630 -6.539 1.00 30.33 317 TRP A N 1
ATOM 2421 C CA . TRP A 1 317 ? -6.490 18.016 -5.189 1.00 30.33 317 TRP A CA 1
ATOM 2422 C C . TRP A 1 317 ? -5.624 19.108 -4.560 1.00 30.33 317 TRP A C 1
ATOM 2424 O O . TRP A 1 317 ? -4.826 18.862 -3.659 1.00 30.33 317 TRP A O 1
ATOM 2434 N N . ARG A 1 318 ? -5.841 20.357 -4.987 1.00 26.94 318 ARG A N 1
ATOM 2435 C CA . ARG A 1 318 ? -5.683 21.524 -4.110 1.00 26.94 318 ARG A CA 1
ATOM 2436 C C . ARG A 1 318 ? -6.904 22.432 -4.242 1.00 26.94 318 ARG A C 1
ATOM 2438 O O . ARG A 1 318 ? -7.355 22.709 -5.345 1.00 26.94 318 ARG A O 1
ATOM 2445 N N . CYS A 1 319 ? -7.381 22.865 -3.073 1.00 25.94 319 CYS A N 1
ATOM 2446 C CA . CYS A 1 319 ? -8.455 23.830 -2.810 1.00 25.94 319 CYS A CA 1
ATOM 2447 C C . CYS A 1 319 ? -9.904 23.311 -2.915 1.00 25.94 319 CYS A C 1
ATOM 2449 O O . CYS A 1 319 ? -10.646 23.684 -3.813 1.00 25.94 319 CYS A O 1
ATOM 2451 N N . SER A 1 320 ? -10.325 22.493 -1.938 1.00 25.45 320 SER A N 1
ATOM 2452 C CA . SER A 1 320 ? -11.705 22.549 -1.381 1.00 25.45 320 SER A CA 1
ATOM 2453 C C . SER A 1 320 ? -11.960 21.650 -0.158 1.00 25.45 320 SER A C 1
ATOM 2455 O O . SER A 1 320 ? -12.960 21.852 0.515 1.00 25.45 320 SER A O 1
ATOM 2457 N N . TRP A 1 321 ? -11.071 20.711 0.199 1.00 26.23 321 TRP A N 1
ATOM 2458 C CA . TRP A 1 321 ? -11.384 19.693 1.228 1.00 26.23 321 TRP A CA 1
ATOM 2459 C C . TRP A 1 321 ? -10.483 19.684 2.469 1.00 26.23 321 TRP A C 1
ATOM 2461 O O . TRP A 1 321 ? -10.566 18.770 3.292 1.00 26.23 321 TRP A O 1
ATOM 2471 N N . PHE A 1 322 ? -9.632 20.697 2.649 1.00 27.27 322 PHE A N 1
ATOM 2472 C CA . PHE A 1 322 ? -9.002 20.901 3.952 1.00 27.27 322 PHE A CA 1
ATOM 2473 C C . PHE A 1 322 ? -10.089 21.380 4.918 1.00 27.27 322 PHE A C 1
ATOM 2475 O O . PHE A 1 322 ? -10.477 22.540 4.861 1.00 27.27 322 PHE A O 1
ATOM 2482 N N . TRP A 1 323 ? -10.530 20.468 5.792 1.00 29.91 323 TRP A N 1
ATOM 2483 C CA . TRP A 1 323 ? -11.477 20.646 6.901 1.00 29.91 323 TRP A CA 1
ATOM 2484 C C . TRP A 1 323 ? -12.936 20.260 6.594 1.00 29.91 323 TRP A C 1
ATOM 2486 O O . TRP A 1 323 ? -13.712 21.029 6.038 1.00 29.91 323 TRP A O 1
ATOM 2496 N N . PRO A 1 324 ? -13.354 19.107 7.132 1.00 28.78 324 PRO A N 1
ATOM 2497 C CA . PRO A 1 324 ? -14.370 19.153 8.161 1.00 28.78 324 PRO A CA 1
ATOM 2498 C C . PRO A 1 324 ? -13.752 18.589 9.434 1.00 28.78 324 PRO A C 1
ATOM 2500 O O . PRO A 1 324 ? -13.474 17.395 9.552 1.00 28.78 324 PRO A O 1
ATOM 2503 N N . GLY A 1 325 ? -13.512 19.471 10.403 1.00 34.12 325 GLY A N 1
ATOM 2504 C CA . GLY A 1 325 ? -13.444 19.050 11.794 1.00 34.12 325 GLY A CA 1
ATOM 2505 C C . GLY A 1 325 ? -14.710 18.260 12.159 1.00 34.12 325 GLY A C 1
ATOM 2506 O O . GLY A 1 325 ? -15.738 18.393 11.488 1.00 34.12 325 GLY A O 1
ATOM 2507 N N . PRO A 1 326 ? -14.650 17.412 13.193 1.00 34.38 326 PRO A N 1
ATOM 2508 C CA . PRO A 1 326 ? -15.804 16.622 13.597 1.00 34.38 326 PRO A CA 1
ATOM 2509 C C . PRO A 1 326 ? -16.972 17.558 13.946 1.00 34.38 326 PRO A C 1
ATOM 2511 O O . PRO A 1 326 ? -16.750 18.541 14.661 1.00 34.38 326 PRO A O 1
ATOM 2514 N N . PRO A 1 327 ? -18.216 17.278 13.518 1.00 28.55 327 PRO A N 1
ATOM 2515 C CA . PRO A 1 327 ? -19.353 17.831 14.222 1.00 28.55 327 PRO A CA 1
ATOM 2516 C C . PRO A 1 327 ? -19.368 17.189 15.611 1.00 28.55 327 PRO A C 1
ATOM 2518 O O . PRO A 1 327 ? -19.815 16.061 15.798 1.00 28.55 327 PRO A O 1
ATOM 2521 N N . CYS A 1 328 ? -18.849 17.914 16.600 1.00 33.12 328 CYS A N 1
ATOM 2522 C CA . CYS A 1 328 ? -19.344 17.768 17.957 1.00 33.12 328 CYS A CA 1
ATOM 2523 C C . CYS A 1 328 ? -20.845 18.055 17.915 1.00 33.12 328 CYS A C 1
ATOM 2525 O O . CYS A 1 328 ? -21.229 19.153 17.511 1.00 33.12 328 CYS A O 1
ATOM 2527 N N . ARG A 1 329 ? -21.668 17.100 18.344 1.00 30.66 329 ARG A N 1
ATOM 2528 C CA . ARG A 1 329 ? -22.973 17.353 18.961 1.00 30.66 329 ARG A CA 1
ATOM 2529 C C . ARG A 1 329 ? -23.422 16.102 19.719 1.00 30.66 329 ARG A C 1
ATOM 2531 O O . ARG A 1 329 ? -23.516 15.034 19.124 1.00 30.66 329 ARG A O 1
ATOM 2538 N N . SER A 1 330 ? -23.551 16.324 21.032 1.00 36.50 330 SER A N 1
ATOM 2539 C CA . SER A 1 330 ? -24.523 15.788 22.003 1.00 36.50 330 SER A CA 1
ATOM 2540 C C . SER A 1 330 ? -25.297 14.534 21.620 1.00 36.50 330 SER A C 1
ATOM 2542 O O . SER A 1 330 ? -26.106 14.645 20.670 1.00 36.50 330 SER A O 1
#

pLDDT: mean 76.33, std 19.97, range [25.45, 97.31]

Radius of gyration: 24.08 Å; chains: 1; bounding box: 72×52×72 Å

Sequence (330 aa):
MTSGPLSSSQSFTGASGVRHPAPDVARGAMLILIAVANVPAWIAYFPEAAERTVLDQWWVVVRSALVDHRAYPLFALLFGYGLMTMVLRRSAAHERSRIAQLDARAPGLPLEQRAAWEEAIRKEARLDARRLVTRRGWWMLLFGACHALLFPGDIIGTYALVALVFGVLLAGRHFRWMTAIGIVATVVLTYLMVSFAHYGGQLGVDFSGAVGGTERLTWSWPLSNVGLWLSIQPLSILGTLIVPAAFIGAWLATTDIVSDPQRHRSLLWATAGVGLTLTALGGLPEGLVAAGMGESGTLWKFRCTNCRGFPAHWGGWRCSWFWPGPPCRS

Foldseek 3Di:
DDDDDDDDDDDPPDPDDDDDVVVVVVVVVLVVLVVVQCVVLVVLLDPDDDDDDPVNLVVLLCNLLFRHPPSQLVVLLQLLLVLLLLLVVQLVVQLVVQVVVCCVPDPPPDPVVVVVSSVVSSVVSLVRSLVVLLVVLVVLLVVLLVVLLPAQPRPSNLSSCLSNVCSNCSSVVVLVVLQVVLVVLLVLLLVCLLVCVVVCVVVVNDCVCVSRPPDHPDPCSSVVSSVVCVVCRVCVSSNDSSSNSSSNSSVVSVDCCVVCVVVCVVVVVVLVVLLSVLSSVLRNVVSCVVSVNDDPDDPVCSVSSSVVSPCNRDVPDDDDPPDDDDPDDD